Protein 6XMB (pdb70)

Secondary structure (DSSP, 8-state):
-PPPHHHHHHHHHHHHHHHHHHHHHHHHHHHHHHHIIIIIHHHHHHHHSS-SS--B-HHHHHHHHHHHHHHHHHHHHHHTTT-TTS-TT-HHHHHHHHHHHHHHHHHHHHHHHHHSB-/--HHHHHHHHHHHHHHHHHHHHHHHHHHHHHHHHIIIIIHHHHHHHHTS-TTPPB-HHHHHHHHHHHHHHHHHHHHHHTTTT-SS-TT-HHHHHHHHHHHHHHHHHHHHHHHHHHB--/--THHHHHHHHHHHHHHHHHHHHHHHHHHHHIIIIIIHHHHHHHHTS------HHHHHHHHHHHHHHHHHHHHHHTTT--SSPTT-HHHHHHHHHHHHHHHHHHHHHHHTT--

Solvent-accessible surface area: 20938 Å² total; per-residue (Å²): 158,88,90,38,157,3,20,106,69,0,82,126,7,8,150,53,4,67,115,22,9,74,38,5,49,76,3,19,83,90,0,44,100,5,4,27,85,56,0,62,59,39,0,47,132,62,0,132,84,23,80,87,108,19,65,23,19,102,103,4,4,60,119,0,58,89,28,6,47,98,46,6,58,87,3,37,20,18,0,13,158,100,27,111,89,105,70,58,20,21,92,73,1,13,73,75,14,24,77,95,5,44,94,17,0,130,65,14,8,60,50,2,47,157,45,0,58,163,145,21,144,124,5,17,101,48,0,68,142,22,11,137,55,10,55,119,37,8,65,50,8,36,95,2,18,96,95,0,54,62,3,5,30,62,50,0,61,69,47,0,50,131,27,0,97,97,37,96,165,101,18,149,16,17,99,101,6,1,65,80,0,42,92,66,3,30,88,32,2,63,88,3,35,10,14,3,4,121,92,14,155,124,83,120,82,15,29,105,70,0,8,124,69,20,20,69,92,4,52,87,9,0,91,150,6,5,46,67,2,78,152,52,4,52,103,140,117,80,134,93,122,127,116,107,138,90,123,129,53,77,91,106,48,128,75,52,61,43,84,2,108,92,97,6,89,81,4,42,32,87,62,5,63,57,48,36,135,130,32,48,170,87,75,94,135,71,81,108,19,109,104,8,75,71,58,34,100,93,29,31,94,99,41,54,68,85,3,76,15,16,2,2,138,101,17,101,131,79,116,86,49,19,110,75,0,8,127,68,11,22,71,90,6,52,102,16,0,48,67,22,10,60,77,12,88,95,56,48,149

Sequence (349 aa):
EATRKHVQQLMKVFRAIDFDFTKKAFYLHRAKYGVQNQLRNPLYLKAMSLPRSAKLSQPCLNKMIDEVNDLESTFYAGFSFNCHDHDQYSMDCLEAAEPTYLDGLKKLAASTEQCLVQATRKHVQQLMKVFRAIDFDFTKKAFYLHRAKYGVQNQLRNPLYLKAMSLPRSAKLSQPCLNKMIDEVNDLESTFYAGFSFNCHDHDQYSMDCLEAAEPTYLDGLKKLAASTEQCLVQKRKHVQQLMKVFRAIDFDFTKKAFYLHRAKYGVQNQLRNPLYLKAMSLPRAKLSQPCLNKMIDEVNDLESTFYAGFSFNCHDHDQYSMDCLEAAEPTYLDGLKKLAASTEQCLV

Foldseek 3Di:
DDDDPVVVVVVVVVVVVVVVVVLVVVLVVLLVVLCVPQAVVVVVVLVVPDDPPWDFDVVLVVVLVVLSVVLSVQLVCQQAVVVPDDDGRDVVSNVVRVVVSSVSNNVSNVVSSVRTTD/DCPPVVVVVVVVVVVVVVVVVLVVVLVVLLVVLCCPQAVVLVVVLVVPDPPPFDWDVVLVVVLVVQSVVLSVQLQCLQAVVVVVDHGHDVVSNVVRSVVSSVSSNVSNVVSSVRTTDD/DVCVVVVVVVVVVVVVLVVLVVVLVVLLVVLCVPLAVPVVVVLVVPDPVAAWDPVLVVVLVVLSVVLSVVQVCLQAVVVPPDHHSDPVSNVVRVVVSSVSSNVSRVVSSVPTD

InterPro domains:
  IPR056799 Aegyptin/gSG7 salivary protein-like, four-helix bundle [PF25001] (24-139)

Structure (mmCIF, N/CA/C/O backbone):
data_6XMB
#
_entry.id   6XMB
#
_cell.length_a   67.280
_cell.length_b   82.360
_cell.length_c   71.730
_cell.angle_alpha   90.000
_cell.angle_beta   90.000
_cell.angle_gamma   90.000
#
_symmetry.space_group_name_H-M   'P 21 21 2'
#
loop_
_atom_site.group_PDB
_atom_site.id
_atom_site.type_symbol
_atom_site.label_atom_id
_atom_site.label_alt_id
_atom_site.label_comp_id
_atom_site.label_asym_id
_atom_site.label_entity_id
_atom_site.label_seq_id
_atom_site.pdbx_PDB_ins_code
_atom_site.Cartn_x
_atom_site.Cartn_y
_atom_site.Cartn_z
_atom_site.occupancy
_atom_site.B_iso_or_equiv
_atom_site.auth_seq_id
_atom_site.auth_comp_id
_atom_site.auth_asym_id
_atom_site.auth_atom_id
_atom_site.pdbx_PDB_model_num
ATOM 1 N N . GLU A 1 2 ? -25.231 -21.666 -33.628 1.00 89.85 2 GLU A N 1
ATOM 2 C CA . GLU A 1 2 ? -25.418 -20.952 -34.889 1.00 83.52 2 GLU A CA 1
ATOM 3 C C . GLU A 1 2 ? -24.119 -20.357 -35.365 1.00 79.58 2 GLU A C 1
ATOM 4 O O . GLU A 1 2 ? -23.395 -19.751 -34.585 1.00 77.54 2 GLU A O 1
ATOM 10 N N . ALA A 1 3 ? -23.842 -20.507 -36.656 1.00 76.29 3 ALA A N 1
ATOM 11 C CA . ALA A 1 3 ? -22.624 -19.953 -37.225 1.00 72.88 3 ALA A CA 1
ATOM 12 C C . ALA A 1 3 ? -22.583 -18.433 -37.078 1.00 65.08 3 ALA A C 1
ATOM 13 O O . ALA A 1 3 ? -23.608 -17.745 -37.185 1.00 61.17 3 ALA A O 1
ATOM 15 N N . THR A 1 4 ? -21.385 -17.923 -36.811 1.00 71.32 4 THR A N 1
ATOM 16 C CA . THR A 1 4 ? -21.162 -16.489 -36.684 1.00 64.49 4 THR A CA 1
ATOM 17 C C . THR A 1 4 ? -21.633 -15.779 -37.942 1.00 59.53 4 THR A C 1
ATOM 18 O O . THR A 1 4 ? -21.233 -16.139 -39.055 1.00 60.59 4 THR A O 1
ATOM 22 N N . ARG A 1 5 ? -22.505 -14.795 -37.772 1.00 61.47 5 ARG A N 1
ATOM 23 C CA . ARG A 1 5 ? -23.026 -14.115 -38.936 1.00 57.33 5 ARG A CA 1
ATOM 24 C C . ARG A 1 5 ? -21.908 -13.327 -39.600 1.00 54.01 5 ARG A C 1
ATOM 25 O O . ARG A 1 5 ? -21.054 -12.742 -38.928 1.00 52.07 5 ARG A O 1
ATOM 33 N N . LYS A 1 6 ? -21.899 -13.354 -40.931 1.00 58.41 6 LYS A N 1
ATOM 34 C CA . LYS A 1 6 ? -20.922 -12.588 -41.685 1.00 56.58 6 LYS A CA 1
ATOM 35 C C . LYS A 1 6 ? -20.968 -11.113 -41.306 1.00 54.96 6 LYS A C 1
ATOM 36 O O . LYS A 1 6 ? -19.925 -10.470 -41.150 1.00 52.26 6 LYS A O 1
ATOM 42 N N . HIS A 1 7 ? -22.162 -10.558 -41.128 1.00 56.80 7 HIS A N 1
ATOM 43 C CA . HIS A 1 7 ? -22.226 -9.137 -40.858 1.00 52.73 7 HIS A CA 1
ATOM 44 C C . HIS A 1 7 ? -21.755 -8.775 -39.457 1.00 52.50 7 HIS A C 1
ATOM 45 O O . HIS A 1 7 ? -21.321 -7.638 -39.240 1.00 48.43 7 HIS A O 1
ATOM 52 N N . VAL A 1 8 ? -21.800 -9.706 -38.511 1.00 50.09 8 VAL A N 1
ATOM 53 C CA . VAL A 1 8 ? -21.158 -9.445 -37.233 1.00 50.20 8 VAL A CA 1
ATOM 54 C C . VAL A 1 8 ? -19.648 -9.301 -37.419 1.00 51.07 8 VAL A C 1
ATOM 55 O O . VAL A 1 8 ? -19.015 -8.424 -36.822 1.00 46.98 8 VAL A O 1
ATOM 59 N N . GLN A 1 9 ? -19.050 -10.135 -38.264 1.00 52.03 9 GLN A N 1
ATOM 60 C CA . GLN A 1 9 ? -17.614 -10.011 -38.491 1.00 52.15 9 GLN A CA 1
ATOM 61 C C . GLN A 1 9 ? -17.251 -8.713 -39.200 1.00 47.10 9 GLN A C 1
ATOM 62 O O . GLN A 1 9 ? -16.199 -8.141 -38.912 1.00 45.91 9 GLN A O 1
ATOM 68 N N . GLN A 1 10 ? -18.098 -8.233 -40.118 1.00 52.79 10 GLN A N 1
ATOM 69 C CA . GLN A 1 10 ? -17.828 -6.965 -40.789 1.00 51.09 10 GLN A CA 1
ATOM 70 C C . GLN A 1 10 ? -17.979 -5.791 -39.840 1.00 48.96 10 GLN A C 1
ATOM 71 O O . GLN A 1 10 ? -17.234 -4.808 -39.944 1.00 47.02 10 GLN A O 1
ATOM 77 N N . LEU A 1 11 ? -18.947 -5.859 -38.931 1.00 47.09 11 LEU A N 1
ATOM 78 C CA . LEU A 1 11 ? -19.077 -4.820 -37.921 1.00 44.79 11 LEU A CA 1
ATOM 79 C C . LEU A 1 11 ? -17.858 -4.789 -37.013 1.00 47.99 11 LEU A C 1
ATOM 80 O O . LEU A 1 11 ? -17.331 -3.710 -36.710 1.00 43.20 11 LEU A O 1
ATOM 85 N N . MET A 1 12 ? -17.391 -5.968 -36.581 1.00 44.96 12 MET A N 1
ATOM 86 C CA . MET A 1 12 ? -16.278 -6.032 -35.647 1.00 45.05 12 MET A CA 1
ATOM 87 C C . MET A 1 12 ? -14.970 -5.658 -36.320 1.00 41.62 12 MET A C 1
ATOM 88 O O . MET A 1 12 ? -14.021 -5.264 -35.644 1.00 40.61 12 MET A O 1
ATOM 93 N N . LYS A 1 13 ? -14.897 -5.848 -37.633 1.00 47.98 13 LYS A N 1
ATOM 94 C CA . LYS A 1 13 ? -13.746 -5.428 -38.405 1.00 43.80 13 LYS A CA 1
ATOM 95 C C . LYS A 1 13 ? -13.579 -3.918 -38.344 1.00 43.20 13 LYS A C 1
ATOM 96 O O . LYS A 1 13 ? -12.465 -3.416 -38.126 1.00 39.92 13 LYS A O 1
ATOM 102 N N . VAL A 1 14 ? -14.682 -3.174 -38.487 1.00 44.06 14 VAL A N 1
ATOM 103 C CA . VAL A 1 14 ? -14.607 -1.719 -38.368 1.00 39.06 14 VAL A CA 1
ATOM 104 C C . VAL A 1 14 ? -14.206 -1.320 -36.956 1.00 39.44 14 VAL A C 1
ATOM 105 O O . VAL A 1 14 ? -13.446 -0.366 -36.754 1.00 36.99 14 VAL A O 1
ATOM 109 N N . PHE A 1 15 ? -14.693 -2.038 -35.949 1.00 38.81 15 PHE A N 1
ATOM 110 C CA . PHE A 1 15 ? -14.307 -1.641 -34.601 1.00 41.11 15 PHE A CA 1
ATOM 111 C C . PHE A 1 15 ? -12.885 -2.056 -34.258 1.00 41.12 15 PHE A C 1
ATOM 112 O O . PHE A 1 15 ? -12.243 -1.382 -33.451 1.00 40.98 15 PHE A O 1
ATOM 120 N N . ARG A 1 16 ? -12.368 -3.125 -34.866 1.00 39.56 16 ARG A N 1
ATOM 121 C CA . ARG A 1 16 ? -10.952 -3.462 -34.689 1.00 40.52 16 ARG A CA 1
ATOM 122 C C . ARG A 1 16 ? -10.063 -2.295 -35.138 1.00 35.16 16 ARG A C 1
ATOM 123 O O . ARG A 1 16 ? -9.160 -1.867 -34.410 1.00 35.84 16 ARG A O 1
ATOM 131 N N . ALA A 1 17 ? -10.346 -1.740 -36.316 1.00 41.59 17 ALA A N 1
ATOM 132 C CA . ALA A 1 17 ? -9.538 -0.657 -36.861 1.00 37.74 17 ALA A CA 1
ATOM 133 C C . ALA A 1 17 ? -9.624 0.604 -36.010 1.00 37.11 17 ALA A C 1
ATOM 134 O O . ALA A 1 17 ? -8.693 1.418 -36.001 1.00 39.34 17 ALA A O 1
ATOM 136 N N . ILE A 1 18 ? -10.718 0.782 -35.284 1.00 37.47 18 ILE A N 1
ATOM 137 C CA . ILE A 1 18 ? -10.867 1.954 -34.432 1.00 37.13 18 ILE A CA 1
ATOM 138 C C . ILE A 1 18 ? -10.070 1.776 -33.155 1.00 39.83 18 ILE A C 1
ATOM 139 O O . ILE A 1 18 ? -9.374 2.696 -32.701 1.00 38.25 18 ILE A O 1
ATOM 144 N N . ASP A 1 19 ? -10.191 0.593 -32.554 1.00 33.27 19 ASP A N 1
ATOM 145 C CA . ASP A 1 19 ? -9.311 0.174 -31.466 1.00 37.33 19 ASP A CA 1
ATOM 146 C C . ASP A 1 19 ? -7.836 0.337 -31.847 1.00 35.92 19 ASP A C 1
ATOM 147 O O . ASP A 1 19 ? -7.032 0.821 -31.045 1.00 32.93 19 ASP A O 1
ATOM 152 N N . PHE A 1 20 ? -7.457 -0.081 -33.061 1.00 40.17 20 PHE A N 1
ATOM 153 C CA . PHE A 1 20 ? -6.077 0.104 -33.495 1.00 39.35 20 PHE A CA 1
ATOM 154 C C . PHE A 1 20 ? -5.751 1.584 -33.664 1.00 36.36 20 PHE A C 1
ATOM 155 O O . PHE A 1 20 ? -4.622 2.000 -33.370 1.00 34.97 20 PHE A O 1
ATOM 163 N N . ASP A 1 21 ? -6.711 2.389 -34.149 1.00 40.17 21 ASP A N 1
ATOM 164 C CA . ASP A 1 21 ? -6.517 3.849 -34.187 1.00 40.06 21 ASP A CA 1
ATOM 165 C C . ASP A 1 21 ? -6.143 4.388 -32.820 1.00 38.15 21 ASP A C 1
ATOM 166 O O . ASP A 1 21 ? -5.194 5.158 -32.688 1.00 37.88 21 ASP A O 1
ATOM 171 N N . PHE A 1 22 ? -6.875 3.984 -31.782 1.00 32.37 22 PHE A N 1
ATOM 172 C CA . PHE A 1 22 ? -6.504 4.386 -30.430 1.00 35.80 22 PHE A CA 1
ATOM 173 C C . PHE A 1 22 ? -5.116 3.882 -30.058 1.00 36.19 22 PHE A C 1
ATOM 174 O O . PHE A 1 22 ? -4.363 4.585 -29.375 1.00 38.45 22 PHE A O 1
ATOM 182 N N . THR A 1 23 ? -4.750 2.679 -30.506 1.00 32.03 23 THR A N 1
ATOM 183 C CA . THR A 1 23 ? -3.412 2.168 -30.218 1.00 32.83 23 THR A CA 1
ATOM 184 C C . THR A 1 23 ? -2.350 3.065 -30.837 1.00 30.29 23 THR A C 1
ATOM 185 O O . THR A 1 23 ? -1.384 3.437 -30.180 1.00 34.73 23 THR A O 1
ATOM 189 N N . LYS A 1 24 ? -2.519 3.413 -32.113 1.00 39.29 24 LYS A N 1
ATOM 190 C CA . LYS A 1 24 ? -1.581 4.301 -32.782 1.00 38.27 24 LYS A CA 1
ATOM 191 C C . LYS A 1 24 ? -1.451 5.642 -32.051 1.00 39.48 24 LYS A C 1
ATOM 192 O O . LYS A 1 24 ? -0.349 6.200 -31.940 1.00 37.68 24 LYS A O 1
ATOM 198 N N . LYS A 1 25 ? -2.555 6.161 -31.526 1.00 38.64 25 LYS A N 1
ATOM 199 C CA . LYS A 1 25 ? -2.476 7.410 -30.775 1.00 38.96 25 LYS A CA 1
ATOM 200 C C . LYS A 1 25 ? -1.680 7.217 -29.488 1.00 41.58 25 LYS A C 1
ATOM 201 O O . LYS A 1 25 ? -0.919 8.104 -29.092 1.00 41.74 25 LYS A O 1
ATOM 207 N N . ALA A 1 26 ? -1.810 6.047 -28.842 1.00 33.65 26 ALA A N 1
ATOM 208 C CA . ALA A 1 26 ? -1.041 5.784 -27.629 1.00 34.01 26 ALA A CA 1
ATOM 209 C C . ALA A 1 26 ? 0.440 5.611 -27.944 1.00 36.88 26 ALA A C 1
ATOM 210 O O . ALA A 1 26 ? 1.296 5.939 -27.107 1.00 35.21 26 ALA A O 1
ATOM 212 N N . PHE A 1 27 ? 0.749 5.095 -29.138 1.00 38.11 27 PHE A N 1
ATOM 213 C CA . PHE A 1 27 ? 2.131 5.035 -29.599 1.00 37.23 27 PHE A CA 1
ATOM 214 C C . PHE A 1 27 ? 2.704 6.439 -29.795 1.00 35.83 27 PHE A C 1
ATOM 215 O O . PHE A 1 27 ? 3.857 6.692 -29.430 1.00 34.30 27 PHE A O 1
ATOM 223 N N . TYR A 1 28 ? 1.910 7.353 -30.379 1.00 41.64 28 TYR A N 1
ATOM 224 C CA . TYR A 1 28 ? 2.315 8.752 -30.499 1.00 39.57 28 TYR A CA 1
ATOM 225 C C . TYR A 1 28 ? 2.724 9.308 -29.139 1.00 39.26 28 TYR A C 1
ATOM 226 O O . TYR A 1 28 ? 3.773 9.931 -28.998 1.00 39.53 28 TYR A O 1
ATOM 235 N N . LEU A 1 29 ? 1.881 9.110 -28.123 1.00 36.29 29 LEU A N 1
ATOM 236 C CA . LEU A 1 29 ? 2.166 9.672 -26.806 1.00 37.33 29 LEU A CA 1
ATOM 237 C C . LEU A 1 29 ? 3.458 9.128 -26.253 1.00 38.45 29 LEU A C 1
ATOM 238 O O . LEU A 1 29 ? 4.23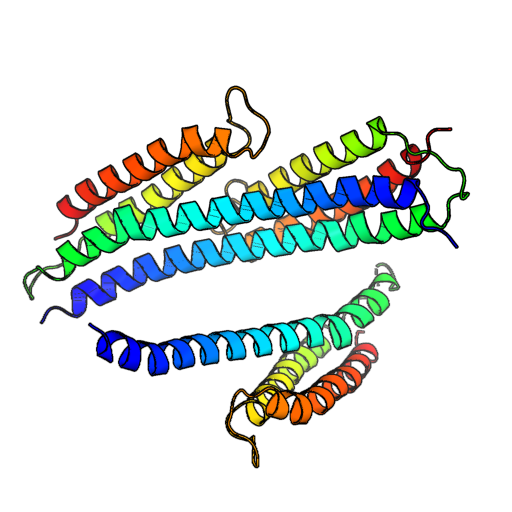3 9.858 -25.625 1.00 37.24 29 LEU A O 1
ATOM 243 N N . HIS A 1 30 ? 3.664 7.819 -26.426 1.00 38.21 30 HIS A N 1
ATOM 244 C CA . HIS A 1 30 ? 4.859 7.162 -25.937 1.00 39.15 30 HIS A CA 1
ATOM 245 C C . HIS A 1 30 ? 6.102 7.752 -26.593 1.00 37.87 30 HIS A C 1
ATOM 246 O O . HIS A 1 30 ? 7.068 8.087 -25.911 1.00 40.13 30 HIS A O 1
ATOM 253 N N . ARG A 1 31 ? 6.089 7.899 -27.919 1.00 37.65 31 ARG A N 1
ATOM 254 C CA . ARG A 1 31 ? 7.223 8.525 -28.604 1.00 37.43 31 ARG A CA 1
ATOM 255 C C . ARG A 1 31 ? 7.464 9.942 -28.110 1.00 36.22 31 ARG A C 1
ATOM 256 O O . ARG A 1 31 ? 8.614 10.364 -27.961 1.00 36.08 31 ARG A O 1
ATOM 264 N N . ALA A 1 32 ? 6.388 10.706 -27.879 1.00 35.36 32 ALA A N 1
ATOM 265 C CA . ALA A 1 32 ? 6.556 12.091 -27.441 1.00 33.99 32 ALA A CA 1
ATOM 266 C C . ALA A 1 32 ? 7.157 12.147 -26.049 1.00 36.48 32 ALA A C 1
ATOM 267 O O . ALA A 1 32 ? 8.041 12.967 -25.786 1.00 34.73 32 ALA A O 1
ATOM 269 N N . LYS A 1 33 ? 6.721 11.254 -25.154 1.00 33.70 33 LYS A N 1
ATOM 270 C CA . LYS A 1 33 ? 7.264 11.238 -23.798 1.00 38.57 33 LYS A CA 1
ATOM 271 C C . LYS A 1 33 ? 8.736 10.861 -23.798 1.00 39.96 33 LYS A C 1
ATOM 272 O O . LYS A 1 33 ? 9.547 11.484 -23.105 1.00 41.26 33 LYS A O 1
ATOM 278 N N . TYR A 1 34 ? 9.108 9.835 -24.558 1.00 41.53 34 TYR A N 1
ATOM 279 C CA . TYR A 1 34 ? 10.504 9.427 -24.536 1.00 40.79 34 TYR A CA 1
ATOM 280 C C . TYR A 1 34 ? 11.367 10.373 -25.356 1.00 37.99 34 TYR A C 1
ATOM 281 O O . TYR A 1 34 ? 12.556 10.507 -25.086 1.00 39.87 34 TYR A O 1
ATOM 290 N N . GLY A 1 35 ? 10.796 11.074 -26.324 1.00 39.11 35 GLY A N 1
ATOM 291 C CA . GLY A 1 35 ? 11.509 12.211 -26.888 1.00 38.92 35 GLY A CA 1
ATOM 292 C C . GLY A 1 35 ? 11.953 13.205 -25.821 1.00 38.46 35 GLY A C 1
ATOM 293 O O . GLY A 1 35 ? 13.110 13.605 -25.766 1.00 40.83 35 GLY A O 1
ATOM 294 N N . VAL A 1 36 ? 11.027 13.588 -24.947 1.00 35.48 36 VAL A N 1
ATOM 295 C CA . VAL A 1 36 ? 11.377 14.545 -23.896 1.00 38.46 36 VAL A CA 1
ATOM 296 C C . VAL A 1 36 ? 12.471 13.977 -23.007 1.00 40.88 36 VAL A C 1
ATOM 297 O O . VAL A 1 36 ? 13.470 14.646 -22.725 1.00 39.19 36 VAL A O 1
ATOM 301 N N . GLN A 1 37 ? 12.351 12.707 -22.607 1.00 41.54 37 GLN A N 1
ATOM 302 C CA . GLN A 1 37 ? 13.368 12.104 -21.742 1.00 42.25 37 GLN A CA 1
ATOM 303 C C . GLN A 1 37 ? 14.750 12.092 -22.394 1.00 43.02 37 GLN A C 1
ATOM 304 O O . GLN A 1 37 ? 15.763 12.392 -21.743 1.00 44.24 37 GLN A O 1
ATOM 310 N N . ASN A 1 38 ? 14.816 11.738 -23.678 1.00 40.96 38 ASN A N 1
ATOM 311 C CA . ASN A 1 38 ? 16.106 11.475 -24.301 1.00 41.01 38 ASN A CA 1
ATOM 312 C C . ASN A 1 38 ? 16.799 12.749 -24.763 1.00 40.69 38 ASN A C 1
ATOM 313 O O . ASN A 1 38 ? 18.000 12.914 -24.532 1.00 44.26 38 ASN A O 1
ATOM 318 N N . GLN A 1 39 ? 16.078 13.641 -25.450 1.00 44.97 39 GLN A N 1
ATOM 319 C CA . GLN A 1 39 ? 16.680 14.851 -26.008 1.00 44.14 39 GLN A CA 1
ATOM 320 C C . GLN A 1 39 ? 16.731 16.010 -25.030 1.00 44.81 39 GLN A C 1
ATOM 321 O O . GLN A 1 39 ? 17.439 16.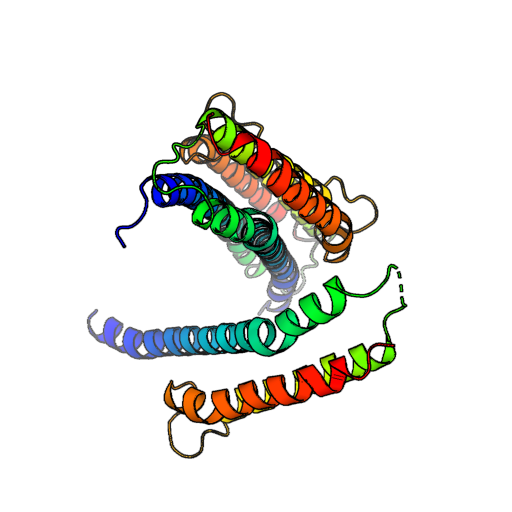986 -25.289 1.00 46.39 39 GLN A O 1
ATOM 327 N N . LEU A 1 40 ? 15.999 15.951 -23.925 1.00 40.35 40 LEU A N 1
ATOM 328 C CA . LEU A 1 40 ? 15.856 17.151 -23.120 1.00 42.19 40 LEU A CA 1
ATOM 329 C C . LEU A 1 40 ? 16.175 16.884 -21.661 1.00 44.55 40 LEU A C 1
ATOM 330 O O . LEU A 1 40 ? 17.080 17.506 -21.102 1.00 47.25 40 LEU A O 1
ATOM 335 N N . ARG A 1 41 ? 15.435 15.973 -21.031 1.00 40.58 41 ARG A N 1
ATOM 336 C CA . ARG A 1 41 ? 15.641 15.720 -19.610 1.00 43.96 41 ARG A CA 1
ATOM 337 C C . ARG A 1 41 ? 17.059 15.239 -19.346 1.00 46.35 41 ARG A C 1
ATOM 338 O O . ARG A 1 41 ? 17.778 15.807 -18.516 1.00 49.89 41 ARG A O 1
ATOM 346 N N . ASN A 1 42 ? 17.497 14.213 -20.067 1.00 44.80 42 ASN A N 1
ATOM 347 C CA . ASN A 1 42 ? 18.781 13.599 -19.736 1.00 47.64 42 ASN A CA 1
ATOM 348 C C . ASN A 1 42 ? 19.95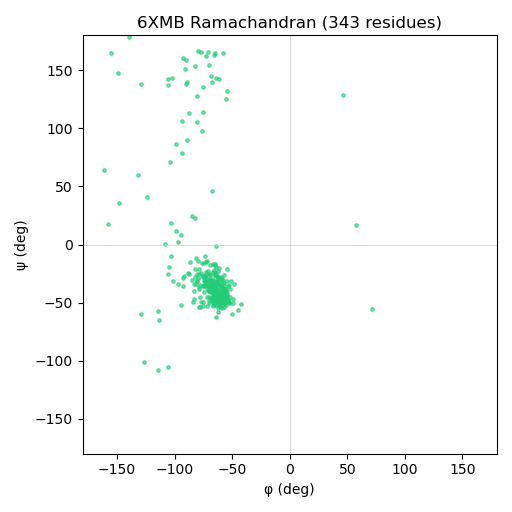1 14.543 -19.929 1.00 48.01 42 ASN A C 1
ATOM 349 O O . ASN A 1 42 ? 20.734 14.714 -18.974 1.00 49.68 42 ASN A O 1
ATOM 354 N N . PRO A 1 43 ? 20.139 15.203 -21.075 1.00 47.98 43 PRO A N 1
ATOM 355 C CA . PRO A 1 43 ? 21.258 16.151 -21.170 1.00 47.71 43 PRO A CA 1
ATOM 356 C C . PRO A 1 43 ? 21.177 17.287 -20.161 1.00 50.78 43 PRO A C 1
ATOM 357 O O . PRO A 1 43 ? 22.219 17.753 -19.693 1.00 51.72 43 PRO A O 1
ATOM 361 N N . LEU A 1 44 ? 19.977 17.732 -19.774 1.00 50.96 44 LEU A N 1
ATOM 362 C CA . LEU A 1 44 ? 19.897 18.779 -18.756 1.00 51.10 44 LEU A CA 1
ATOM 363 C C . LEU A 1 44 ? 20.192 18.234 -17.369 1.00 54.16 44 LEU A C 1
ATOM 364 O O . LEU A 1 44 ? 20.639 18.979 -16.495 1.00 54.71 44 LEU A O 1
ATOM 369 N N . TYR A 1 45 ? 19.934 16.947 -17.137 1.00 49.58 45 TYR A N 1
ATOM 370 C CA . TYR A 1 45 ? 20.382 16.354 -15.884 1.00 52.86 45 TYR A CA 1
ATOM 371 C C . TYR A 1 45 ? 21.897 16.358 -15.790 1.00 55.78 45 TYR A C 1
ATOM 372 O O . TYR A 1 45 ? 22.444 16.464 -14.688 1.00 60.05 45 TYR A O 1
ATOM 381 N N . LEU A 1 46 ? 22.588 16.233 -16.930 1.00 57.60 46 LEU A N 1
ATOM 382 C CA . LEU A 1 46 ? 24.046 16.294 -16.935 1.00 59.11 46 LEU A CA 1
ATOM 383 C C . LEU A 1 46 ? 24.526 17.662 -16.489 1.00 61.50 46 LEU A C 1
ATOM 384 O O . LEU A 1 46 ? 25.387 17.776 -15.608 1.00 65.45 46 LEU A O 1
ATOM 389 N N . LYS A 1 47 ? 23.971 18.713 -17.090 1.00 60.26 47 LYS A N 1
ATOM 390 C CA . LYS A 1 47 ? 24.351 20.071 -16.741 1.00 59.68 47 LYS A CA 1
ATOM 391 C C . LYS A 1 47 ? 24.130 20.345 -15.263 1.00 63.18 47 LYS A C 1
ATOM 392 O O . LYS A 1 47 ? 24.941 21.019 -14.622 1.00 66.76 47 LYS A O 1
ATOM 398 N N . ALA A 1 48 ? 23.039 19.830 -14.700 1.00 60.22 48 ALA A N 1
ATOM 399 C CA . ALA A 1 48 ? 22.695 20.161 -13.324 1.00 63.16 48 ALA A CA 1
ATOM 400 C C . ALA A 1 48 ? 23.710 19.591 -12.347 1.00 68.62 48 ALA A C 1
ATOM 401 O O . ALA A 1 48 ? 24.073 20.245 -11.364 1.00 71.74 48 ALA A O 1
ATOM 403 N N . MET A 1 49 ? 24.171 18.366 -12.597 1.00 66.94 49 MET A N 1
ATOM 404 C CA . MET A 1 49 ? 25.050 17.699 -11.645 1.00 71.27 49 MET A CA 1
ATOM 405 C C . MET A 1 49 ? 26.453 18.273 -11.676 1.00 72.19 49 MET A C 1
ATOM 406 O O . MET A 1 49 ? 27.136 18.281 -10.648 1.00 75.77 49 MET A O 1
ATOM 411 N N . SER A 1 50 ? 26.896 18.749 -12.837 1.00 72.25 50 SER A N 1
ATOM 412 C CA . SER A 1 50 ? 28.142 19.496 -12.945 1.00 73.70 50 SER A CA 1
ATOM 413 C C . SER A 1 50 ? 27.812 20.983 -12.831 1.00 73.39 50 SER A C 1
ATOM 414 O O . SER A 1 50 ? 27.726 21.709 -13.818 1.00 72.34 50 SER A O 1
ATOM 417 N N . LEU A 1 51 ? 27.591 21.424 -11.598 1.00 75.01 51 LEU A N 1
ATOM 418 C CA . LEU A 1 51 ? 27.330 22.823 -11.294 1.00 75.23 51 LEU A CA 1
ATOM 419 C C . LEU A 1 51 ? 27.865 23.125 -9.904 1.00 78.90 51 LEU A C 1
ATOM 420 O O . LEU A 1 51 ? 27.834 22.254 -9.028 1.00 82.06 51 LEU A O 1
ATOM 425 N N . PRO A 1 52 ? 28.336 24.347 -9.667 1.00 76.97 52 PRO A N 1
ATOM 426 C CA . PRO A 1 52 ? 28.820 24.701 -8.328 1.00 81.36 52 PRO A CA 1
ATOM 427 C C . PRO A 1 52 ? 27.707 24.658 -7.292 1.00 83.16 52 PRO A C 1
ATOM 428 O O . PRO A 1 52 ? 26.554 24.996 -7.570 1.00 82.02 52 PRO A O 1
ATOM 432 N N . ARG A 1 53 ? 28.072 24.217 -6.082 1.00 82.61 53 ARG A N 1
ATOM 433 C CA . ARG A 1 53 ? 27.126 24.218 -4.971 1.00 84.59 53 ARG A CA 1
ATOM 434 C C . ARG A 1 53 ? 26.426 25.564 -4.849 1.00 84.35 53 ARG A C 1
ATOM 435 O O . ARG A 1 53 ? 25.245 25.624 -4.489 1.00 84.32 53 ARG A O 1
ATOM 437 N N . SER A 1 54 ? 27.128 26.649 -5.158 1.00 86.38 54 SER A N 1
ATOM 438 C CA . SER A 1 54 ? 26.552 27.986 -5.063 1.00 87.55 54 SER A CA 1
ATOM 439 C C . SER A 1 54 ? 26.211 28.501 -6.462 1.00 84.46 54 SER A C 1
ATOM 440 O O . SER A 1 54 ? 26.840 29.402 -7.017 1.00 84.70 54 SER A O 1
ATOM 443 N N . ALA A 1 55 ? 25.180 27.892 -7.032 1.00 84.23 55 ALA A N 1
ATOM 444 C CA . ALA A 1 55 ? 24.581 28.349 -8.277 1.00 79.38 55 ALA A CA 1
ATOM 445 C C . ALA A 1 55 ? 23.077 28.458 -8.081 1.00 76.31 55 ALA A C 1
ATOM 446 O O . ALA A 1 55 ? 22.467 27.605 -7.432 1.00 77.07 55 ALA A O 1
ATOM 448 N N . LYS A 1 56 ? 22.491 29.530 -8.604 1.00 77.31 56 LYS A N 1
ATOM 449 C CA . LYS A 1 56 ? 21.053 29.745 -8.547 1.00 77.29 56 LYS A CA 1
ATOM 450 C C . LYS A 1 56 ? 20.461 29.496 -9.927 1.00 74.25 56 LYS A C 1
ATOM 451 O O . LYS A 1 56 ? 21.032 29.907 -10.941 1.00 73.78 56 LYS A O 1
ATOM 453 N N . LEU A 1 57 ? 19.327 28.807 -9.962 1.00 75.25 57 LEU A N 1
ATOM 454 C CA . LEU A 1 57 ? 18.697 28.427 -11.217 1.00 72.57 57 LEU A CA 1
ATOM 455 C C . LEU A 1 57 ? 17.718 29.495 -11.672 1.00 70.12 57 LEU A C 1
ATOM 456 O O . LEU A 1 57 ? 16.956 30.041 -10.870 1.00 71.96 57 LEU A O 1
ATOM 461 N N . SER A 1 58 ? 17.735 29.780 -12.970 1.00 74.31 58 SER A N 1
ATOM 462 C CA . SER A 1 58 ? 16.845 30.777 -13.554 1.00 75.02 58 SER A CA 1
ATOM 463 C C . SER A 1 58 ? 15.473 30.152 -13.778 1.00 74.56 58 SER A C 1
ATOM 464 O O . SER A 1 58 ? 15.293 29.351 -14.702 1.00 72.84 58 SER A O 1
ATOM 467 N N . GLN A 1 59 ? 14.501 30.506 -12.948 1.00 81.58 59 GLN A N 1
ATOM 468 C CA . GLN A 1 59 ? 13.194 29.900 -13.178 1.00 78.33 59 GLN A CA 1
ATOM 469 C C . GLN A 1 59 ? 12.467 30.485 -14.391 1.00 77.39 59 GLN A C 1
ATOM 470 O O . GLN A 1 59 ? 11.657 29.774 -14.998 1.00 73.16 59 GLN A O 1
ATOM 476 N N . PRO A 1 60 ? 12.688 31.748 -14.782 1.00 77.54 60 PRO A N 1
ATOM 477 C CA . PRO A 1 60 ? 12.230 32.162 -16.122 1.00 76.79 60 PRO A CA 1
ATOM 478 C C . PRO A 1 60 ? 12.697 31.225 -17.222 1.00 68.48 60 PRO A C 1
ATOM 479 O O . PRO A 1 60 ? 12.002 31.056 -18.229 1.00 65.87 60 PRO A O 1
ATOM 483 N N . CYS A 1 61 ? 13.870 30.611 -17.053 1.00 76.21 61 CYS A N 1
ATOM 484 C CA . CYS A 1 61 ? 14.407 29.700 -18.056 1.00 70.92 61 CYS A C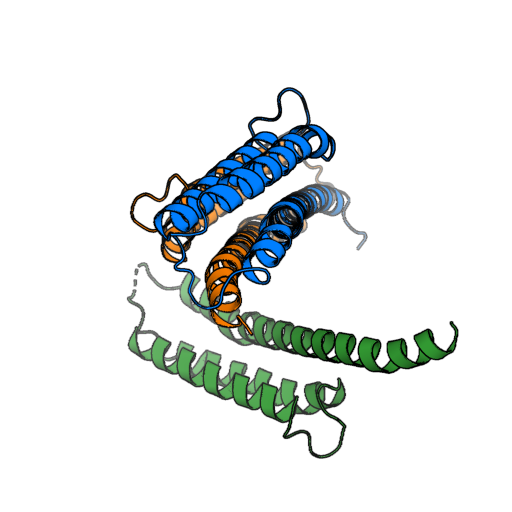A 1
ATOM 485 C C . CYS A 1 61 ? 13.670 28.367 -18.031 1.00 63.90 61 CYS A C 1
ATOM 486 O O . CYS A 1 61 ? 13.371 27.798 -19.087 1.00 58.65 61 CYS A O 1
ATOM 489 N N . LEU A 1 62 ? 13.368 27.854 -16.836 1.00 69.24 62 LEU A N 1
ATOM 490 C CA . LEU A 1 62 ? 12.551 26.649 -16.739 1.00 65.49 62 LEU A CA 1
ATOM 491 C C . LEU A 1 62 ? 11.152 26.903 -17.273 1.00 65.34 62 LEU A C 1
ATOM 492 O O . LEU A 1 62 ? 10.549 26.026 -17.906 1.00 60.85 62 LEU A O 1
ATOM 497 N N . ASN A 1 63 ? 10.625 28.106 -17.038 1.00 65.70 63 ASN A N 1
ATOM 498 C CA . ASN A 1 63 ? 9.301 28.455 -17.541 1.00 65.81 63 ASN A CA 1
ATOM 499 C C . ASN A 1 63 ? 9.278 28.487 -19.065 1.00 61.70 63 ASN A C 1
ATOM 500 O O . ASN A 1 63 ? 8.375 27.918 -19.687 1.00 60.69 63 ASN A O 1
ATOM 505 N N . LYS A 1 64 ? 10.267 29.138 -19.688 1.00 65.72 64 LYS A N 1
ATOM 506 C CA . LYS A 1 64 ? 10.362 29.109 -21.145 1.00 63.77 64 LYS A CA 1
ATOM 507 C C . LYS A 1 64 ? 10.435 27.676 -21.669 1.00 59.39 64 LYS A C 1
ATOM 508 O O . LYS A 1 64 ? 9.778 27.343 -22.665 1.00 58.17 64 LYS A O 1
ATOM 514 N N . MET A 1 65 ? 11.218 26.812 -21.004 1.00 62.67 65 MET A N 1
ATOM 515 C CA . MET A 1 65 ? 11.354 25.415 -21.429 1.00 58.31 65 MET A CA 1
ATOM 516 C C . MET A 1 65 ? 10.016 24.683 -21.395 1.00 54.37 65 MET A C 1
ATOM 517 O O . MET A 1 65 ? 9.629 24.031 -22.372 1.00 52.41 65 MET A O 1
ATOM 522 N N . ILE A 1 66 ? 9.297 24.773 -20.274 1.00 54.12 66 ILE A N 1
ATOM 523 C CA . ILE A 1 66 ? 7.999 24.106 -20.162 1.00 54.62 66 ILE A CA 1
ATOM 524 C C . ILE A 1 66 ? 7.075 24.537 -21.291 1.00 57.62 66 ILE A C 1
ATOM 525 O O . ILE A 1 66 ? 6.497 23.708 -21.994 1.00 55.61 66 ILE A O 1
ATOM 530 N N . ASP A 1 67 ? 6.904 25.845 -21.479 1.00 59.14 67 ASP A N 1
ATOM 531 C CA . ASP A 1 67 ? 5.977 26.264 -22.520 1.00 60.79 67 ASP A CA 1
ATOM 532 C C . ASP A 1 67 ? 6.500 25.899 -23.902 1.00 55.70 67 ASP A C 1
ATOM 533 O O . ASP A 1 67 ? 5.708 25.620 -24.808 1.00 54.46 67 ASP A O 1
ATOM 538 N N . GLU A 1 68 ? 7.823 25.873 -24.075 1.00 56.92 68 GLU A N 1
ATOM 539 C CA . GLU A 1 68 ? 8.392 25.400 -25.331 1.00 54.79 68 GLU A CA 1
ATOM 540 C C . GLU A 1 68 ? 8.255 23.884 -25.477 1.00 50.22 68 GLU A C 1
ATOM 541 O O . GLU A 1 68 ? 8.139 23.381 -26.600 1.00 47.50 68 GLU A O 1
ATOM 543 N N . VAL A 1 69 ? 8.248 23.131 -24.377 1.00 51.28 69 VAL A N 1
ATOM 544 C CA . VAL A 1 69 ? 7.908 21.715 -24.516 1.00 49.96 69 VAL A CA 1
ATOM 545 C C . VAL A 1 69 ? 6.500 21.567 -25.065 1.00 50.59 69 VAL A C 1
ATOM 546 O O . VAL A 1 69 ? 6.253 20.761 -25.972 1.00 47.99 69 VAL A O 1
ATOM 550 N N . ASN A 1 70 ? 5.563 22.377 -24.554 1.00 50.73 70 ASN A N 1
ATOM 551 C CA . ASN A 1 70 ? 4.154 22.259 -24.938 1.00 52.61 70 ASN A CA 1
ATOM 552 C C . ASN A 1 70 ? 3.940 22.571 -26.409 1.00 51.45 70 ASN A C 1
ATOM 553 O O . ASN A 1 70 ? 3.150 21.908 -27.087 1.00 51.59 70 ASN A O 1
ATOM 558 N N . ASP A 1 71 ? 4.607 23.599 -26.912 1.00 49.17 71 ASP A N 1
ATOM 559 C CA . ASP A 1 71 ? 4.395 23.981 -28.298 1.00 51.20 71 ASP A CA 1
ATOM 560 C C . ASP A 1 71 ? 5.000 22.962 -29.254 1.00 45.92 71 ASP A C 1
ATOM 561 O O . ASP A 1 71 ? 4.413 22.661 -30.297 1.00 47.54 71 ASP A O 1
ATOM 566 N N . LEU A 1 72 ? 6.180 22.429 -28.925 1.00 47.05 72 LEU A N 1
ATOM 567 C CA . LEU A 1 72 ? 6.772 21.389 -29.759 1.00 44.31 72 LEU A CA 1
ATOM 568 C C . LEU A 1 72 ? 5.884 20.150 -29.799 1.00 43.19 72 LEU A C 1
ATOM 569 O O . LEU A 1 72 ? 5.689 19.553 -30.862 1.00 43.49 72 LEU A O 1
ATOM 574 N N . GLU A 1 73 ? 5.306 19.771 -28.656 1.00 39.53 73 GLU A N 1
ATOM 575 C CA . GLU A 1 73 ? 4.473 18.573 -28.612 1.00 41.16 73 GLU A CA 1
ATOM 576 C C . GLU A 1 73 ? 3.164 18.775 -29.366 1.00 45.84 73 GLU A C 1
ATOM 577 O O . GLU A 1 73 ? 2.701 17.854 -30.059 1.00 43.72 73 GLU A O 1
ATOM 583 N N . SER A 1 74 ? 2.551 19.971 -29.243 1.00 41.89 74 SER A N 1
ATOM 584 C CA . SER A 1 74 ? 1.339 20.277 -30.006 1.00 46.03 74 SER A CA 1
ATOM 585 C C . SER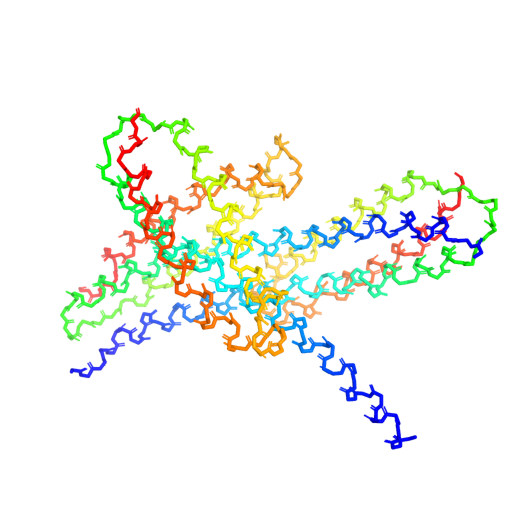 A 1 74 ? 1.618 20.205 -31.498 1.00 46.78 74 SER A C 1
ATOM 586 O O . SER A 1 74 ? 0.840 19.632 -32.262 1.00 51.37 74 SER A O 1
ATOM 589 N N . THR A 1 75 ? 2.749 20.767 -31.930 1.00 45.87 75 THR A N 1
ATOM 590 C CA . THR A 1 75 ? 3.129 20.699 -33.340 1.00 47.30 75 THR A CA 1
ATOM 591 C C . THR A 1 75 ? 3.407 19.266 -33.786 1.00 45.25 75 THR A C 1
ATOM 592 O O . THR A 1 75 ? 3.156 18.920 -34.943 1.00 48.78 75 THR A O 1
ATOM 596 N N . PHE A 1 76 ? 3.938 18.426 -32.899 1.00 45.12 76 PHE A N 1
ATOM 597 C CA . PHE A 1 76 ? 4.155 17.028 -33.260 1.00 45.69 76 PHE A CA 1
ATOM 598 C C . PHE A 1 76 ? 2.811 16.335 -33.488 1.00 48.40 76 PHE A C 1
ATOM 599 O O . PHE A 1 76 ? 2.580 15.749 -34.549 1.00 51.84 76 PHE A O 1
ATOM 607 N N . TYR A 1 77 ? 1.855 16.518 -32.567 1.00 42.49 77 TYR A N 1
ATOM 608 C CA . TYR A 1 77 ? 0.526 15.916 -32.748 1.00 46.47 77 TYR A CA 1
ATOM 609 C C . TYR A 1 77 ? -0.201 16.434 -33.982 1.00 53.85 77 TYR A C 1
ATOM 610 O O . TYR A 1 77 ? -0.983 15.691 -34.596 1.00 58.65 77 TYR A O 1
ATOM 619 N N . ALA A 1 78 ? -0.007 17.711 -34.333 1.00 48.83 78 ALA A N 1
ATOM 620 C CA . ALA A 1 78 ? -0.603 18.221 -35.561 1.00 54.70 78 ALA A CA 1
ATOM 621 C C . ALA A 1 78 ? 0.002 17.542 -36.782 1.00 54.86 78 ALA A C 1
ATOM 622 O O . ALA A 1 78 ? -0.717 17.167 -37.711 1.00 59.27 78 ALA A O 1
ATOM 624 N N . GLY A 1 79 ? 1.320 17.351 -36.793 1.00 52.67 79 GLY A N 1
ATOM 625 C CA . GLY A 1 79 ? 1.935 16.649 -37.907 1.00 56.26 79 GLY A CA 1
ATOM 626 C C . GLY A 1 79 ? 1.493 15.202 -37.997 1.00 58.27 79 GLY A C 1
ATOM 627 O O . GLY A 1 79 ? 1.305 14.665 -39.091 1.00 64.99 79 GLY A O 1
ATOM 628 N N . PHE A 1 80 ? 1.318 14.552 -36.845 1.00 55.03 80 PHE A N 1
ATOM 629 C CA . PHE A 1 80 ? 0.886 13.158 -36.828 1.00 58.98 80 PHE A CA 1
ATOM 630 C C . PHE A 1 80 ? -0.553 13.017 -37.303 1.00 66.68 80 PHE A C 1
ATOM 631 O O . PHE A 1 80 ? -0.918 11.987 -37.881 1.00 72.38 80 PHE A O 1
ATOM 639 N N . SER A 1 81 ? -1.371 14.048 -37.104 1.00 59.12 81 SER A N 1
ATOM 640 C CA . SER A 1 81 ? -2.803 13.932 -37.338 1.00 63.97 81 SER A CA 1
ATOM 641 C C . SER A 1 81 ? -3.292 14.808 -38.489 1.00 69.22 81 SER A C 1
ATOM 642 O O . SER A 1 81 ? -3.025 14.528 -39.664 1.00 71.56 81 SER A O 1
ATOM 645 N N . PHE A 1 82 ? -4.015 15.877 -38.148 1.00 67.50 82 PHE A N 1
ATOM 646 C CA . PHE A 1 82 ? -4.766 16.628 -39.145 1.00 72.36 82 PHE A CA 1
ATOM 647 C C . PHE A 1 82 ? -3.875 17.404 -40.107 1.00 75.09 82 PHE A C 1
ATOM 648 O O . PHE A 1 82 ? -4.352 17.813 -41.170 1.00 79.37 82 PHE A O 1
ATOM 656 N N . ASN A 1 83 ? -2.604 17.625 -39.774 1.00 73.03 83 ASN A N 1
ATOM 657 C CA . ASN A 1 83 ? -1.746 18.434 -40.628 1.00 75.82 83 ASN A CA 1
ATOM 658 C C . ASN A 1 83 ? -0.780 17.593 -41.449 1.00 77.69 83 ASN A C 1
ATOM 659 O O . ASN A 1 83 ? 0.220 18.121 -41.949 1.00 80.35 83 ASN A O 1
ATOM 664 N N . CYS A 1 84 ? -1.064 16.301 -41.604 1.00 77.24 84 CYS A N 1
ATOM 665 C CA . CYS A 1 84 ? -0.241 15.394 -42.402 1.00 82.68 84 CYS A CA 1
ATOM 666 C C . CYS A 1 84 ? -0.504 15.662 -43.885 1.00 92.71 84 CYS A C 1
ATOM 667 O O . CYS A 1 84 ? -1.609 15.408 -44.384 1.00 96.71 84 CYS A O 1
ATOM 670 N N . HIS A 1 85 ? 0.523 16.154 -44.594 1.00 88.90 85 HIS A N 1
ATOM 671 C CA . HIS A 1 85 ? 0.310 16.842 -45.869 1.00 96.03 85 HIS A CA 1
ATOM 672 C C . HIS A 1 85 ? -0.274 15.926 -46.944 1.00 102.66 85 HIS A C 1
ATOM 673 O O . HIS A 1 85 ? -1.049 16.385 -47.794 1.00 108.26 85 HIS A O 1
ATOM 675 N N . ASP A 1 86 ? 0.083 14.642 -46.938 1.00 98.18 86 ASP A N 1
ATOM 676 C CA . ASP A 1 86 ? -0.416 13.734 -47.967 1.00 102.54 86 ASP A CA 1
ATOM 677 C C . ASP A 1 86 ? -0.288 12.277 -47.537 1.00 98.82 86 ASP A C 1
ATOM 678 O O . ASP A 1 86 ? 0.447 11.503 -48.160 1.00 100.56 86 ASP A O 1
ATOM 680 N N . HIS A 1 87 ? -1.010 11.894 -46.485 1.00 100.65 87 HIS A N 1
ATOM 681 C CA . HIS A 1 87 ? -0.950 10.535 -45.960 1.00 96.63 87 HIS A CA 1
ATOM 682 C C . HIS A 1 87 ? -2.243 10.225 -45.218 1.00 94.68 87 HIS A C 1
ATOM 683 O O . HIS A 1 87 ? -3.023 11.120 -44.880 1.00 95.01 87 HIS A O 1
ATOM 690 N N . ASP A 1 88 ? -2.455 8.935 -44.959 1.00 92.46 88 ASP A N 1
ATOM 691 C CA . ASP A 1 88 ? -3.582 8.524 -44.137 1.00 92.98 88 ASP A CA 1
ATOM 692 C C . ASP A 1 88 ? -3.488 9.187 -42.760 1.00 87.96 88 ASP A C 1
ATOM 693 O O . ASP A 1 88 ? -2.448 9.727 -42.370 1.00 82.03 88 ASP A O 1
ATOM 695 N N . GLN A 1 89 ? -4.606 9.154 -42.032 1.00 89.98 89 GLN A N 1
ATOM 696 C CA . GLN A 1 89 ? -4.762 9.883 -40.778 1.00 84.06 89 GLN A CA 1
ATOM 697 C C . GLN A 1 89 ? -3.693 9.759 -39.699 1.00 77.43 89 GLN A C 1
ATOM 698 O O . GLN A 1 89 ? -3.071 10.762 -39.337 1.00 74.56 89 GLN A O 1
ATOM 700 N N . TYR A 1 90 ? -3.439 8.550 -39.194 1.00 77.14 90 TYR A N 1
ATOM 701 C CA . TYR A 1 90 ? -2.448 8.413 -38.129 1.00 67.97 90 TYR A CA 1
ATOM 702 C C . TYR A 1 90 ? -1.344 7.416 -38.480 1.00 66.24 90 TYR A C 1
ATOM 703 O O . TYR A 1 90 ? -0.881 6.660 -37.618 1.00 61.19 90 TYR A O 1
ATOM 712 N N . SER A 1 91 ? -0.881 7.446 -39.731 1.00 76.90 91 SER A N 1
ATOM 713 C CA . SER A 1 91 ? 0.043 6.444 -40.250 1.00 74.51 91 SER A CA 1
ATOM 714 C C . SER A 1 91 ? 1.394 6.503 -39.538 1.00 69.21 91 SER A C 1
ATOM 715 O O . SER A 1 91 ? 1.727 7.467 -38.845 1.00 66.43 91 SER A O 1
ATOM 718 N N . MET A 1 92 ? 2.183 5.437 -39.722 1.00 75.03 92 MET A N 1
ATOM 719 C CA . MET A 1 92 ? 3.612 5.497 -39.427 1.00 70.88 92 MET A CA 1
ATOM 720 C C . MET A 1 92 ? 4.340 6.438 -40.364 1.00 70.75 92 MET A C 1
ATOM 721 O O . MET A 1 92 ? 5.416 6.932 -40.015 1.00 67.18 92 MET A O 1
ATOM 726 N N . ASP A 1 93 ? 3.782 6.682 -41.549 1.00 70.99 93 ASP A N 1
ATOM 727 C CA . ASP A 1 93 ? 4.412 7.607 -42.474 1.00 73.98 93 ASP A CA 1
ATOM 728 C C . ASP A 1 93 ? 4.248 9.048 -42.014 1.00 70.28 93 ASP A C 1
ATOM 729 O O . ASP A 1 93 ? 5.133 9.873 -42.261 1.00 68.25 93 ASP A O 1
ATOM 734 N N . CYS A 1 94 ? 3.144 9.371 -41.333 1.00 72.23 94 CYS A N 1
ATOM 735 C CA . CYS A 1 94 ? 3.030 10.700 -40.739 1.00 70.30 94 CYS A CA 1
ATOM 736 C C . CYS A 1 94 ? 4.052 10.886 -39.622 1.00 64.48 94 CYS A C 1
ATOM 737 O O . CYS A 1 94 ? 4.708 11.935 -39.536 1.00 60.87 94 CYS A O 1
ATOM 740 N N . LEU A 1 95 ? 4.213 9.863 -38.777 1.00 68.79 95 LEU A N 1
ATOM 741 C CA . LEU A 1 95 ? 5.225 9.898 -37.728 1.00 62.01 95 LEU A CA 1
ATOM 742 C C . LEU A 1 95 ? 6.615 10.094 -38.312 1.00 59.45 95 LEU A C 1
ATOM 743 O O . LEU A 1 95 ? 7.404 10.887 -37.789 1.00 56.89 95 LEU A O 1
ATOM 748 N N . GLU A 1 96 ? 6.933 9.387 -39.403 1.00 60.46 96 GLU A N 1
ATOM 749 C CA . GLU A 1 96 ? 8.248 9.513 -40.022 1.00 60.82 96 GLU A CA 1
ATOM 750 C C . GLU A 1 96 ? 8.565 10.948 -40.426 1.00 61.04 96 GLU A C 1
ATOM 751 O O . GLU A 1 96 ? 9.743 11.317 -40.499 1.00 59.43 96 GLU A O 1
ATOM 753 N N . ALA A 1 97 ? 7.552 11.770 -40.685 1.00 60.86 97 ALA A N 1
ATOM 754 C CA . ALA A 1 97 ? 7.810 13.133 -41.130 1.00 59.98 97 ALA A CA 1
ATOM 755 C C . ALA A 1 97 ? 7.865 14.128 -39.976 1.00 57.02 97 ALA A C 1
ATOM 756 O O . ALA A 1 97 ? 8.673 15.070 -40.006 1.00 56.77 97 ALA A O 1
ATOM 758 N N . ALA A 1 98 ? 7.035 13.921 -38.951 1.00 56.64 98 ALA A N 1
ATOM 759 C CA . ALA A 1 98 ? 6.882 14.875 -37.859 1.00 51.60 98 ALA A CA 1
ATOM 760 C C . ALA A 1 98 ? 7.797 14.604 -36.682 1.00 47.27 98 ALA A C 1
ATOM 761 O O . ALA A 1 98 ? 8.149 15.538 -35.956 1.00 46.21 98 ALA A O 1
ATOM 763 N N . GLU A 1 99 ? 8.170 13.354 -36.449 1.00 52.68 99 GLU A N 1
ATOM 764 C CA . GLU A 1 99 ? 8.995 13.065 -35.276 1.00 48.49 99 GLU A CA 1
ATOM 765 C C . GLU A 1 99 ? 10.368 13.704 -35.359 1.00 46.36 99 GLU A C 1
ATOM 766 O O . GLU A 1 99 ? 10.802 14.299 -34.354 1.00 42.57 99 GLU A O 1
ATOM 772 N N . PRO A 1 100 ? 11.130 13.594 -36.456 1.00 46.90 100 PRO A N 1
ATOM 773 C CA . PRO A 1 100 ? 12.474 14.197 -36.457 1.00 47.90 100 PRO A CA 1
ATOM 774 C C . PRO A 1 100 ? 12.440 15.697 -36.184 1.00 45.83 100 PRO A C 1
ATOM 775 O O . PRO A 1 100 ? 13.205 16.189 -35.350 1.00 43.60 100 PRO A O 1
ATOM 779 N N . THR A 1 101 ? 11.537 16.425 -36.839 1.00 48.61 101 THR A N 1
ATOM 780 C CA . THR A 1 101 ? 11.317 17.838 -36.521 1.00 47.52 101 THR A CA 1
ATOM 781 C C . THR A 1 101 ? 11.142 18.054 -35.017 1.00 45.33 101 THR A C 1
ATOM 782 O O . THR A 1 101 ? 11.787 18.922 -34.427 1.00 44.13 101 THR A O 1
ATOM 786 N N . TYR A 1 102 ? 10.303 17.230 -34.370 1.00 45.38 102 TYR A N 1
ATOM 787 C CA . TYR A 1 102 ? 10.054 17.360 -32.933 1.00 41.82 102 TYR A CA 1
ATOM 788 C C . TYR A 1 102 ? 11.296 17.049 -32.109 1.00 42.93 102 TYR A C 1
ATOM 789 O O . TYR A 1 102 ? 11.605 17.766 -31.152 1.00 43.05 102 TYR A O 1
ATOM 798 N N . LEU A 1 103 ? 12.008 15.972 -32.445 1.00 42.47 103 LEU A N 1
ATOM 799 C CA . LEU A 1 103 ? 13.215 15.632 -31.705 1.00 40.82 103 LEU A CA 1
ATOM 800 C C . LEU A 1 103 ? 14.296 16.674 -31.930 1.00 42.16 103 LEU A C 1
ATOM 801 O O . LEU A 1 103 ? 14.990 17.066 -30.991 1.00 41.10 103 LEU A O 1
ATOM 806 N N . ASP A 1 104 ? 14.465 17.137 -33.166 1.00 44.07 104 ASP A N 1
ATOM 807 C CA . ASP A 1 104 ? 15.393 18.242 -33.401 1.00 47.66 104 ASP A CA 1
ATOM 808 C C . ASP A 1 104 ? 14.953 19.511 -32.668 1.00 47.37 104 ASP A C 1
ATOM 809 O O . ASP A 1 104 ? 15.796 20.310 -32.256 1.00 49.32 104 ASP A O 1
ATOM 814 N N . GLY A 1 105 ? 13.647 19.694 -32.459 1.00 47.15 105 GLY A N 1
ATOM 815 C CA . GLY A 1 105 ? 13.197 20.831 -31.668 1.00 44.43 105 GLY A CA 1
ATOM 816 C C . GLY A 1 105 ? 13.603 20.724 -30.211 1.00 44.49 105 GLY A C 1
ATOM 817 O O . GLY A 1 105 ? 14.102 21.685 -29.616 1.00 48.71 105 GLY A O 1
ATOM 818 N N . LEU A 1 106 ? 13.407 19.548 -29.615 1.00 44.77 106 LEU A N 1
ATOM 819 C CA . LEU A 1 106 ? 13.793 19.357 -28.223 1.00 43.90 106 LEU A CA 1
ATOM 820 C C . LEU A 1 106 ? 15.297 19.470 -28.061 1.00 46.29 106 LEU A C 1
ATOM 821 O O . LEU A 1 106 ? 15.780 19.954 -27.033 1.00 48.19 106 LEU A O 1
ATOM 826 N N . LYS A 1 107 ? 16.047 18.987 -29.055 1.00 45.30 107 LYS A N 1
ATOM 827 C CA . LYS A 1 107 ? 17.502 19.068 -29.023 1.00 47.68 107 LYS A CA 1
ATOM 828 C C . LYS A 1 107 ? 17.963 20.517 -28.971 1.00 49.88 107 LYS A C 1
ATOM 829 O O . LYS A 1 107 ? 18.738 20.904 -28.089 1.00 50.63 107 LYS A O 1
ATOM 835 N N . LYS A 1 108 ? 17.488 21.334 -29.913 1.00 46.74 108 LYS A N 1
ATOM 836 C CA . LYS A 1 108 ? 17.781 22.759 -29.852 1.00 50.95 108 LYS A CA 1
ATOM 837 C C . LYS A 1 108 ? 17.317 23.350 -28.526 1.00 50.47 108 LYS A C 1
ATOM 838 O O . LYS A 1 108 ? 18.011 24.183 -27.937 1.00 52.84 108 LYS A O 1
ATOM 840 N N . LEU A 1 109 ? 16.159 22.915 -28.018 1.00 50.25 109 LEU A N 1
ATOM 841 C CA . LEU A 1 109 ? 15.672 23.497 -26.769 1.00 49.58 109 LEU A CA 1
ATOM 842 C C . LEU A 1 109 ? 16.579 23.130 -25.603 1.00 51.05 109 LEU A C 1
ATOM 843 O O . LEU A 1 109 ? 16.805 23.945 -24.701 1.00 53.30 109 LEU A O 1
ATOM 848 N N . ALA A 1 110 ? 17.103 21.901 -25.597 1.00 46.26 110 ALA A N 1
ATOM 849 C CA . ALA A 1 110 ? 18.002 21.497 -24.523 1.00 49.82 110 ALA A CA 1
ATOM 850 C C . ALA A 1 110 ? 19.272 22.338 -24.507 1.00 53.63 110 ALA A C 1
ATOM 851 O O . ALA A 1 110 ? 19.896 22.504 -23.453 1.00 55.77 110 ALA A O 1
ATOM 853 N N . ALA A 1 111 ? 19.667 22.870 -25.663 1.00 51.10 111 ALA A N 1
ATOM 854 C CA . ALA A 1 111 ? 20.875 23.682 -25.751 1.00 56.15 111 ALA A CA 1
ATOM 855 C C . ALA A 1 111 ? 20.638 25.083 -25.207 1.00 58.35 111 ALA A C 1
ATOM 856 O O . ALA A 1 111 ? 21.422 25.581 -24.390 1.00 62.20 111 ALA A O 1
ATOM 858 N N . SER A 1 112 ? 19.560 25.736 -25.652 1.00 57.57 112 SER A N 1
ATOM 859 C CA . SER A 1 112 ? 19.256 27.083 -25.179 1.00 59.23 112 SER A CA 1
ATOM 860 C C . SER A 1 112 ? 18.846 27.082 -23.713 1.00 61.12 112 SER A C 1
ATOM 861 O O . SER A 1 112 ? 19.083 28.068 -23.006 1.00 63.89 112 SER A O 1
ATOM 864 N N . THR A 1 113 ? 18.218 25.999 -23.244 1.00 56.75 113 THR A N 1
ATOM 865 C CA . THR A 1 113 ? 17.926 25.870 -21.820 1.00 57.48 113 THR A CA 1
ATOM 866 C C . THR A 1 113 ? 19.209 25.745 -21.013 1.00 60.22 113 THR A C 1
ATOM 867 O O . THR A 1 113 ? 19.324 26.316 -19.923 1.00 64.24 113 THR A O 1
ATOM 871 N N . GLU A 1 114 ? 20.178 24.986 -21.520 1.00 56.75 114 GLU A N 1
ATOM 872 C CA . GLU A 1 114 ? 21.462 24.905 -20.838 1.00 60.58 114 GLU A CA 1
ATOM 873 C C . GLU A 1 114 ? 22.077 26.288 -20.670 1.00 66.20 114 GLU A C 1
ATOM 874 O O . GLU A 1 114 ? 22.637 26.602 -19.615 1.00 68.84 114 GLU A O 1
ATOM 880 N N . GLN A 1 115 ? 21.946 27.143 -21.688 1.00 61.53 115 GLN A N 1
ATOM 881 C CA . GLN A 1 115 ? 22.615 28.439 -21.653 1.00 66.66 115 GLN A CA 1
ATOM 882 C C . GLN A 1 115 ? 21.984 29.392 -20.642 1.00 68.00 115 GLN A C 1
ATOM 883 O O . GLN A 1 115 ? 22.708 30.151 -19.993 1.00 73.95 115 GLN A O 1
ATOM 889 N N . CYS A 1 116 ? 20.661 29.363 -20.468 1.00 65.74 116 CYS A N 1
ATOM 890 C CA . CYS A 1 116 ? 20.002 30.245 -19.510 1.00 67.80 116 CYS A CA 1
ATOM 891 C C . CYS A 1 116 ? 19.771 29.607 -18.146 1.00 68.45 116 CYS A C 1
ATOM 892 O O . CYS A 1 116 ? 19.102 30.215 -17.306 1.00 69.48 116 CYS A O 1
ATOM 895 N N . LEU A 1 117 ? 20.314 28.412 -17.895 1.00 65.76 117 LEU A N 1
ATOM 896 C CA . LEU A 1 117 ? 19.926 27.663 -16.701 1.00 63.48 117 LEU A CA 1
ATOM 897 C C . LEU A 1 117 ? 20.404 28.346 -15.421 1.00 70.19 117 LEU A C 1
ATOM 898 O O . LEU A 1 117 ? 19.638 28.496 -14.462 1.00 73.11 117 LEU A O 1
ATOM 903 N N . VAL A 1 118 ? 21.669 28.754 -15.380 1.00 62.21 118 VAL A N 1
ATOM 904 C CA . VAL A 1 118 ? 22.242 29.383 -14.191 1.00 69.31 118 VAL A CA 1
ATOM 905 C C . VAL A 1 118 ? 21.847 30.855 -14.152 1.00 76.03 118 VAL A C 1
ATOM 906 O O . VAL A 1 118 ? 22.019 31.575 -15.144 1.00 77.35 118 VAL A O 1
ATOM 910 N N . GLN A 1 119 ? 21.281 31.287 -13.019 1.00 72.70 119 GLN A N 1
ATOM 911 C CA . GLN A 1 119 ? 21.303 32.693 -12.549 1.00 82.14 119 GLN A CA 1
ATOM 912 C C . GLN A 1 119 ? 20.432 32.868 -11.301 1.00 86.55 119 GLN A C 1
ATOM 913 O O . GLN A 1 119 ? 19.240 33.176 -11.393 1.00 86.88 119 GLN A O 1
ATOM 919 N N . ALA B 1 3 ? 26.689 15.925 -3.719 1.00 97.11 3 ALA B N 1
ATOM 920 C CA . ALA B 1 3 ? 27.451 17.170 -3.730 1.00 97.86 3 ALA B CA 1
ATOM 921 C C . ALA B 1 3 ? 26.566 18.348 -4.140 1.00 94.64 3 ALA B C 1
ATOM 922 O O . ALA B 1 3 ? 26.606 19.413 -3.525 1.00 92.09 3 ALA B O 1
ATOM 924 N N . THR B 1 4 ? 25.776 18.157 -5.197 1.00 99.69 4 THR B N 1
ATOM 925 C CA . THR B 1 4 ? 24.781 19.139 -5.636 1.00 92.89 4 THR B CA 1
ATOM 926 C C . THR B 1 4 ? 23.451 18.424 -5.879 1.00 89.39 4 THR B C 1
ATOM 927 O O . THR B 1 4 ? 22.897 18.419 -6.979 1.00 84.53 4 THR B O 1
ATOM 931 N N . ARG B 1 5 ? 22.945 17.796 -4.816 1.00 93.69 5 ARG B N 1
ATOM 932 C CA . ARG B 1 5 ? 21.623 17.188 -4.851 1.00 90.09 5 ARG B CA 1
ATOM 933 C C . ARG B 1 5 ? 20.529 18.224 -5.106 1.00 84.54 5 ARG B C 1
ATOM 934 O O . ARG B 1 5 ? 19.444 17.868 -5.578 1.00 80.85 5 ARG B O 1
ATOM 942 N N . LYS B 1 6 ? 20.811 19.505 -4.846 1.00 93.30 6 LYS B N 1
ATOM 943 C CA . LYS B 1 6 ? 19.767 20.527 -4.853 1.00 85.08 6 LYS B CA 1
ATOM 944 C C . LYS B 1 6 ? 19.284 20.820 -6.268 1.00 80.64 6 LYS B C 1
ATOM 945 O O . LYS B 1 6 ? 18.080 20.793 -6.539 1.00 76.88 6 LYS B O 1
ATOM 951 N N . HIS B 1 7 ? 20.205 21.127 -7.183 1.00 83.19 7 HIS B N 1
ATOM 952 C CA . HIS B 1 7 ? 19.795 21.457 -8.544 1.00 78.52 7 HIS B CA 1
ATOM 953 C C . HIS B 1 7 ? 19.120 20.278 -9.234 1.00 77.01 7 HIS B C 1
ATOM 954 O O . HIS B 1 7 ? 18.228 20.480 -10.062 1.00 72.44 7 HIS B O 1
ATOM 961 N N . VAL B 1 8 ? 19.524 19.049 -8.912 1.00 75.81 8 VAL B N 1
ATOM 962 C CA . VAL B 1 8 ? 18.945 17.884 -9.572 1.00 75.17 8 VAL B CA 1
ATOM 963 C C . VAL B 1 8 ? 17.504 17.678 -9.127 1.00 72.89 8 VAL B C 1
ATOM 964 O O . VAL B 1 8 ? 16.605 17.496 -9.955 1.00 68.95 8 VAL B O 1
ATOM 968 N N . GLN B 1 9 ? 17.267 17.681 -7.812 1.00 78.30 9 GLN B N 1
ATOM 969 C CA . GLN B 1 9 ? 15.900 17.565 -7.319 1.00 74.90 9 GLN B CA 1
ATOM 970 C C . GLN B 1 9 ? 15.021 18.659 -7.903 1.00 68.99 9 GLN B C 1
ATOM 971 O O . GLN B 1 9 ? 13.856 18.417 -8.236 1.00 66.16 9 GLN B O 1
ATOM 977 N N . GLN B 1 10 ? 15.566 19.870 -8.045 1.00 75.36 10 GLN B N 1
ATOM 978 C CA . GLN B 1 10 ? 14.786 20.969 -8.603 1.00 70.47 10 GLN B CA 1
ATOM 979 C C . GLN B 1 10 ? 14.435 20.722 -10.065 1.00 68.11 10 GLN B C 1
ATOM 980 O O . GLN B 1 10 ? 13.334 21.075 -10.504 1.00 63.07 10 GLN B O 1
ATOM 986 N N . LEU B 1 11 ? 15.344 20.115 -10.831 1.00 65.37 11 LEU B N 1
ATOM 987 C CA . LEU B 1 11 ? 15.025 19.780 -12.216 1.00 61.78 11 LEU B CA 1
ATOM 988 C C . LEU B 1 11 ? 14.058 18.608 -12.304 1.00 61.66 11 LEU B C 1
ATOM 989 O O . LEU B 1 11 ? 13.247 18.547 -13.234 1.00 58.00 11 LEU B O 1
ATOM 994 N N . MET B 1 12 ? 14.138 17.659 -11.371 1.00 62.33 12 MET B N 1
ATOM 995 C CA . MET B 1 12 ? 13.230 16.521 -11.427 1.00 62.49 12 MET B CA 1
ATOM 996 C C . MET B 1 12 ? 11.793 16.974 -11.240 1.00 58.27 12 MET B C 1
ATOM 997 O O . MET B 1 12 ? 10.880 16.447 -11.886 1.00 55.85 12 MET B O 1
ATOM 1002 N N . LYS B 1 13 ? 11.581 17.975 -10.379 1.00 66.73 13 LYS B N 1
ATOM 1003 C CA . LYS B 1 13 ? 10.240 18.502 -10.151 1.00 63.39 13 LYS B CA 1
ATOM 1004 C C . LYS B 1 13 ? 9.587 18.913 -11.465 1.00 59.21 13 LYS B C 1
ATOM 1005 O O . LYS B 1 13 ? 8.446 18.530 -11.756 1.00 57.19 13 LYS B O 1
ATOM 1011 N N . VAL B 1 14 ? 10.321 19.654 -12.296 1.00 57.67 14 VAL B N 1
ATOM 1012 C CA . VAL B 1 14 ? 9.792 20.092 -13.583 1.00 51.88 14 VAL B CA 1
ATOM 1013 C C . VAL B 1 14 ? 9.549 18.910 -14.513 1.00 51.43 14 VAL B C 1
ATOM 1014 O O . VAL B 1 14 ? 8.558 18.879 -15.249 1.00 47.15 14 VAL B O 1
ATOM 1018 N N . PHE B 1 15 ? 10.462 17.942 -14.538 1.00 47.19 15 PHE B N 1
ATOM 1019 C CA . PHE B 1 15 ? 10.282 16.827 -15.459 1.00 49.03 15 PHE B CA 1
ATOM 1020 C C . PHE B 1 15 ? 9.305 15.796 -14.930 1.00 47.21 15 PHE B C 1
ATOM 1021 O O . PHE B 1 15 ? 8.702 15.078 -15.726 1.00 45.18 15 PHE B O 1
ATOM 1029 N N . ARG B 1 16 ? 9.144 15.714 -13.610 1.00 50.22 16 ARG B N 1
ATOM 1030 C CA . ARG B 1 16 ? 8.054 14.931 -13.047 1.00 51.87 16 ARG B CA 1
ATOM 1031 C C . ARG B 1 16 ? 6.710 15.422 -13.570 1.00 46.79 16 ARG B C 1
ATOM 1032 O O . ARG B 1 16 ? 5.882 14.618 -14.008 1.00 45.11 16 ARG B O 1
ATOM 1040 N N . ALA B 1 17 ? 6.495 16.744 -13.577 1.00 52.55 17 ALA B N 1
ATOM 1041 C CA . ALA B 1 17 ? 5.212 17.288 -14.016 1.00 47.50 17 ALA B CA 1
ATOM 1042 C C . ALA B 1 17 ? 4.959 17.006 -15.487 1.00 46.54 17 ALA B C 1
ATOM 1043 O O . ALA B 1 17 ? 3.830 16.671 -15.872 1.00 46.56 17 ALA B O 1
ATOM 1045 N N . ILE B 1 18 ? 5.983 17.134 -16.328 1.00 43.06 18 ILE B N 1
ATOM 1046 C CA . ILE B 1 18 ? 5.787 16.830 -17.740 1.00 43.18 18 ILE B CA 1
ATOM 1047 C C . ILE B 1 18 ? 5.426 15.359 -17.915 1.00 48.78 18 ILE B C 1
ATOM 1048 O O . ILE B 1 18 ? 4.565 15.001 -18.728 1.00 43.57 18 ILE B O 1
ATOM 1053 N N . ASP B 1 19 ? 6.057 14.490 -17.131 1.00 45.08 19 ASP B N 1
ATOM 1054 C CA . ASP B 1 19 ? 5.695 13.079 -17.147 1.00 48.35 19 ASP B CA 1
ATOM 1055 C C . ASP B 1 19 ? 4.213 12.898 -16.826 1.00 46.21 19 ASP B C 1
ATOM 1056 O O . ASP B 1 19 ? 3.460 12.284 -17.596 1.00 44.00 19 ASP B O 1
ATOM 1061 N N . PHE B 1 20 ? 3.773 13.455 -15.699 1.00 48.43 20 PHE B N 1
ATOM 1062 C CA . PHE B 1 20 ? 2.375 13.336 -15.316 1.00 49.00 20 PHE B CA 1
ATOM 1063 C C . PHE B 1 20 ? 1.466 13.930 -16.380 1.00 44.19 20 PHE B C 1
ATOM 1064 O O . PHE B 1 20 ? 0.401 13.378 -16.663 1.00 45.06 20 PHE B O 1
ATOM 1072 N N . ASP B 1 21 ? 1.893 15.022 -17.020 1.00 51.77 21 ASP B N 1
ATOM 1073 C CA . ASP B 1 21 ? 1.127 15.561 -18.140 1.00 47.31 21 ASP B CA 1
ATOM 1074 C C . ASP B 1 21 ? 0.905 14.517 -19.209 1.00 47.31 21 ASP B C 1
ATOM 1075 O O . ASP B 1 21 ? -0.164 14.457 -19.824 1.00 45.43 21 ASP B O 1
ATOM 1080 N N . PHE B 1 22 ? 1.918 13.711 -19.476 1.00 44.21 22 PHE B N 1
ATOM 1081 C CA . PHE B 1 22 ? 1.757 12.644 -20.447 1.00 45.34 22 PHE B CA 1
ATOM 1082 C C . PHE B 1 22 ? 0.807 11.579 -19.931 1.00 48.27 22 PHE B C 1
ATOM 1083 O O . PHE B 1 22 ? 0.076 10.973 -20.711 1.00 46.56 22 PHE B O 1
ATOM 1091 N N . THR B 1 23 ? 0.814 11.342 -18.623 1.00 40.15 23 THR B N 1
ATOM 1092 C CA . THR B 1 23 ? -0.116 10.403 -18.020 1.00 43.67 23 THR B CA 1
ATOM 1093 C C . THR B 1 23 ? -1.556 10.945 -18.062 1.00 43.27 23 THR B C 1
ATOM 1094 O O . THR B 1 23 ? -2.495 10.195 -18.344 1.00 42.62 23 THR B O 1
ATOM 1098 N N . LYS B 1 24 ? -1.745 12.253 -17.828 1.00 51.63 24 LYS B N 1
ATOM 1099 C CA . LYS B 1 24 ? -3.072 12.843 -18.014 1.00 49.78 24 LYS B CA 1
ATOM 1100 C C . LYS B 1 24 ? -3.548 12.683 -19.457 1.00 45.63 24 LYS B C 1
ATOM 1101 O O . LYS B 1 24 ? -4.695 12.306 -19.695 1.00 44.64 24 LYS B O 1
ATOM 1107 N N . LYS B 1 25 ? -2.669 12.926 -20.434 1.00 51.05 25 LYS B N 1
ATOM 1108 C CA . LYS B 1 25 ? -3.059 12.705 -21.824 1.00 46.89 25 LYS B CA 1
ATOM 1109 C C . LYS B 1 25 ? -3.385 11.235 -22.102 1.00 51.49 25 LYS B C 1
ATOM 1110 O O . LYS B 1 25 ? -4.258 10.949 -22.929 1.00 48.54 25 LYS B O 1
ATOM 1116 N N . ALA B 1 26 ? -2.709 10.289 -21.428 1.00 40.45 26 ALA B N 1
ATOM 1117 C CA . ALA B 1 26 ? -3.031 8.878 -21.639 1.00 44.84 26 ALA B CA 1
ATOM 1118 C C . ALA B 1 26 ? -4.349 8.511 -20.972 1.00 45.62 26 ALA B C 1
ATOM 1119 O O . ALA B 1 26 ? -5.078 7.654 -21.465 1.00 43.25 26 ALA B O 1
ATOM 1121 N N . PHE B 1 27 ? -4.650 9.124 -19.828 1.00 45.22 27 PHE B N 1
ATOM 1122 C CA . PHE B 1 27 ? -5.941 8.901 -19.197 1.00 49.07 27 PHE B CA 1
ATOM 1123 C C . PHE B 1 27 ? -7.069 9.447 -20.067 1.00 44.34 27 PHE B C 1
ATOM 1124 O O . PHE B 1 27 ? -8.096 8.786 -20.246 1.00 46.66 27 PHE B O 1
ATOM 1132 N N . TYR B 1 28 ? -6.880 10.638 -20.640 1.00 55.83 28 TYR B N 1
ATOM 1133 C CA . TYR B 1 28 ? -7.820 11.139 -21.639 1.00 51.56 28 TYR B CA 1
ATOM 1134 C C . TYR B 1 28 ? -8.093 10.090 -22.705 1.00 50.08 28 TYR B C 1
ATOM 1135 O O . TYR B 1 28 ? -9.246 9.814 -23.047 1.00 50.47 28 TYR B O 1
ATOM 1144 N N . LEU B 1 29 ? -7.027 9.526 -23.269 1.00 47.20 29 LEU B N 1
ATOM 1145 C CA . LEU B 1 29 ? -7.151 8.625 -24.410 1.00 44.01 29 LEU B CA 1
ATOM 1146 C C . LEU B 1 29 ? -7.912 7.366 -24.034 1.00 48.64 29 LEU B C 1
ATOM 1147 O O . LEU B 1 29 ? -8.722 6.868 -24.821 1.00 47.88 29 LEU B O 1
ATOM 1152 N N . HIS B 1 30 ? -7.668 6.837 -22.830 1.00 40.74 30 HIS B N 1
ATOM 1153 C CA . HIS B 1 30 ? -8.463 5.710 -22.332 1.00 45.36 30 HIS B CA 1
ATOM 1154 C C . HIS B 1 30 ? -9.939 6.092 -22.199 1.00 47.04 30 HIS B C 1
ATOM 1155 O O . HIS B 1 30 ? -10.830 5.337 -22.615 1.00 45.45 30 HIS B O 1
ATOM 1162 N N . ARG B 1 31 ? -10.222 7.286 -21.648 1.00 44.30 31 ARG B N 1
ATOM 1163 C CA . ARG B 1 31 ? -11.617 7.743 -21.532 1.00 44.91 31 ARG B CA 1
ATOM 1164 C C . ARG B 1 31 ? -12.275 7.850 -22.896 1.00 37.34 31 ARG B C 1
ATOM 1165 O O . ARG B 1 31 ? -13.412 7.418 -23.071 1.00 40.95 31 ARG B O 1
ATOM 1173 N N . ALA B 1 32 ? -11.568 8.383 -23.887 1.00 41.55 32 ALA B N 1
ATOM 1174 C CA . ALA B 1 32 ? -12.123 8.423 -25.231 1.00 37.72 32 ALA B CA 1
ATOM 1175 C C . ALA B 1 32 ? -12.323 7.021 -25.795 1.00 41.85 32 ALA B C 1
ATOM 1176 O O . ALA B 1 32 ? -13.281 6.774 -26.536 1.00 38.52 32 ALA B O 1
ATOM 1178 N N . LYS B 1 33 ? -11.427 6.088 -25.466 1.00 41.27 33 LYS B N 1
ATOM 1179 C CA . LYS B 1 33 ? -11.593 4.725 -25.945 1.00 38.68 33 LYS B CA 1
ATOM 1180 C C . LYS B 1 33 ? -12.819 4.089 -25.323 1.00 44.67 33 LYS B C 1
ATOM 1181 O O . LYS B 1 33 ? -13.664 3.527 -26.028 1.00 44.23 33 LYS B O 1
ATOM 1187 N N . TYR B 1 34 ? -12.945 4.174 -24.000 1.00 41.87 34 TYR B N 1
ATOM 1188 C CA . TYR B 1 34 ? -14.102 3.551 -23.374 1.00 46.10 34 TYR B CA 1
ATOM 1189 C C . TYR B 1 34 ? -15.377 4.319 -23.675 1.00 47.24 34 TYR B C 1
ATOM 1190 O O . TYR B 1 34 ? -16.472 3.785 -23.468 1.00 50.65 34 TYR B O 1
ATOM 1199 N N . GLY B 1 35 ? -15.255 5.546 -24.188 1.00 44.79 35 GLY B N 1
ATOM 1200 C CA . GLY B 1 35 ? -16.408 6.211 -24.752 1.00 44.44 35 GLY B CA 1
ATOM 1201 C C . GLY B 1 35 ? -16.931 5.515 -25.992 1.00 40.50 35 GLY B C 1
ATOM 1202 O O . GLY B 1 35 ? -18.131 5.300 -26.128 1.00 42.68 35 GLY B O 1
ATOM 1203 N N . VAL B 1 36 ? -16.045 5.202 -26.933 1.00 43.74 36 VAL B N 1
ATOM 1204 C CA . VAL B 1 36 ? -16.466 4.516 -28.155 1.00 42.56 36 VAL B CA 1
ATOM 1205 C C . VAL B 1 36 ? -17.066 3.145 -27.827 1.00 45.99 36 VAL B C 1
ATOM 1206 O O . VAL B 1 36 ? -18.133 2.775 -28.342 1.00 45.58 36 VAL B O 1
ATOM 1210 N N . GLN B 1 37 ? -16.386 2.364 -26.969 1.00 42.41 37 GLN B N 1
ATOM 1211 C CA . GLN B 1 37 ? -16.885 1.040 -26.596 1.00 46.83 37 GLN B CA 1
ATOM 1212 C C . GLN B 1 37 ? -18.297 1.119 -26.019 1.00 51.34 37 GLN B C 1
ATOM 1213 O O . GLN B 1 37 ? -19.184 0.366 -26.431 1.00 52.37 37 GLN B O 1
ATOM 1219 N N . ASN B 1 38 ? -18.523 2.024 -25.060 1.00 47.84 38 ASN B N 1
ATOM 1220 C CA . ASN B 1 38 ? -19.791 2.025 -24.327 1.00 51.23 38 ASN B CA 1
ATOM 1221 C C . ASN B 1 38 ? -20.933 2.598 -25.156 1.00 50.07 38 ASN B C 1
ATOM 1222 O O . ASN B 1 38 ? -22.004 1.991 -25.243 1.00 52.48 38 ASN B O 1
ATOM 1227 N N . GLN B 1 39 ? -20.728 3.770 -25.770 1.00 48.11 39 GLN B N 1
ATOM 1228 C CA . GLN B 1 39 ? -21.814 4.499 -26.424 1.00 48.54 39 GLN B CA 1
ATOM 1229 C C . GLN B 1 39 ? -22.031 4.074 -27.867 1.00 44.37 39 GLN B C 1
ATOM 1230 O O . GLN B 1 39 ? -23.135 4.261 -28.405 1.00 44.16 39 GLN B O 1
ATOM 1236 N N . LEU B 1 40 ? -21.000 3.545 -28.520 1.00 44.27 40 LEU B N 1
ATOM 1237 C CA . LEU B 1 40 ? -21.105 3.187 -29.925 1.00 42.26 40 LEU B CA 1
ATOM 1238 C C . LEU B 1 40 ? -20.992 1.686 -30.151 1.00 47.43 40 LEU B C 1
ATOM 1239 O O . LEU B 1 40 ? -21.885 1.094 -30.752 1.00 45.83 40 LEU B O 1
ATOM 1244 N N . ARG B 1 41 ? -19.899 1.054 -29.718 1.00 44.05 41 ARG B N 1
ATOM 1245 C CA . ARG B 1 41 ? -19.649 -0.343 -30.070 1.00 46.71 41 ARG B CA 1
ATOM 1246 C C . ARG B 1 41 ? -20.708 -1.269 -29.482 1.00 50.17 41 ARG B C 1
ATOM 1247 O O . ARG B 1 41 ? -21.423 -1.957 -30.215 1.00 50.77 41 ARG B O 1
ATOM 1255 N N . ASN B 1 42 ? -20.793 -1.317 -28.153 1.00 48.48 42 ASN B N 1
ATOM 1256 C CA . ASN B 1 42 ? -21.725 -2.220 -27.489 1.00 50.97 42 ASN B CA 1
ATOM 1257 C C . ASN B 1 42 ? -23.168 -2.054 -27.957 1.00 51.72 42 ASN B C 1
ATOM 1258 O O . ASN B 1 42 ? -23.838 -3.075 -28.173 1.00 54.19 42 ASN B O 1
ATOM 1263 N N . PRO B 1 43 ? -23.703 -0.849 -28.132 1.00 52.17 43 PRO B N 1
ATOM 1264 C CA . PRO B 1 43 ? -25.073 -0.760 -28.665 1.00 53.51 43 PRO B CA 1
ATOM 1265 C C . PRO B 1 43 ? -25.190 -1.267 -30.087 1.00 53.68 43 PRO B C 1
ATOM 1266 O O . PRO B 1 43 ? -26.175 -1.926 -30.429 1.00 54.88 43 PRO B O 1
ATOM 1270 N N . LEU B 1 44 ? -24.201 -0.989 -30.936 1.00 53.67 44 LEU B N 1
ATOM 1271 C CA . LEU B 1 44 ? -24.320 -1.430 -32.318 1.00 54.32 44 LEU B CA 1
ATOM 1272 C C . LEU B 1 44 ? -24.180 -2.936 -32.453 1.00 58.18 44 LEU B C 1
ATOM 1273 O O . LEU B 1 44 ? -24.671 -3.499 -33.435 1.00 57.75 44 LEU B O 1
ATOM 1278 N N . TYR B 1 45 ? -23.530 -3.599 -31.496 1.00 52.30 45 TYR B N 1
ATOM 1279 C CA . TYR B 1 45 ? -23.421 -5.050 -31.571 1.00 57.80 45 TYR B CA 1
ATOM 1280 C C . TYR B 1 45 ? -24.764 -5.698 -31.288 1.00 61.23 45 TYR B C 1
ATOM 1281 O O . TYR B 1 45 ? -25.180 -6.604 -32.010 1.00 62.48 45 TYR B O 1
ATOM 1290 N N . LEU B 1 46 ? -25.464 -5.228 -30.252 1.00 59.85 46 LEU B N 1
ATOM 1291 C CA . LEU B 1 46 ? -26.835 -5.671 -30.006 1.00 63.22 46 LEU B CA 1
ATOM 1292 C C . LEU B 1 46 ? -27.731 -5.426 -31.212 1.00 62.22 46 LEU B C 1
ATOM 1293 O O . LEU B 1 46 ? -28.454 -6.329 -31.653 1.00 66.17 46 LEU B O 1
ATOM 1298 N N . LYS B 1 47 ? -27.719 -4.203 -31.745 1.00 57.91 47 LYS B N 1
ATOM 1299 C CA . LYS B 1 47 ? -28.507 -3.910 -32.941 1.00 57.62 47 LYS B CA 1
ATOM 1300 C C . LYS B 1 47 ? -28.230 -4.913 -34.058 1.00 59.04 47 LYS B C 1
ATOM 1301 O O . LYS B 1 47 ? -29.143 -5.327 -34.776 1.00 59.87 47 LYS B O 1
ATOM 1303 N N . ALA B 1 48 ? -26.981 -5.328 -34.209 1.00 55.69 48 ALA B N 1
ATOM 1304 C CA . ALA B 1 48 ? -26.643 -6.247 -35.285 1.00 57.67 48 ALA B CA 1
ATOM 1305 C C . ALA B 1 48 ? -27.128 -7.667 -35.010 1.00 63.38 48 ALA B C 1
ATOM 1306 O O . ALA B 1 48 ? -27.537 -8.365 -35.943 1.00 64.43 48 ALA B O 1
ATOM 1308 N N . MET B 1 49 ? -27.096 -8.113 -33.752 1.00 59.80 49 MET B N 1
ATOM 1309 C CA . MET B 1 49 ? -27.523 -9.470 -33.449 1.00 66.08 49 MET B CA 1
ATOM 1310 C C . MET B 1 49 ? -29.038 -9.624 -33.526 1.00 67.06 49 MET B C 1
ATOM 1311 O O . MET B 1 49 ? -29.540 -10.753 -33.488 1.00 70.54 49 MET B O 1
ATOM 1316 N N . SER B 1 50 ? -29.766 -8.518 -33.642 1.00 67.14 50 SER B N 1
ATOM 1317 C CA . SER B 1 50 ? -31.206 -8.525 -33.841 1.00 66.96 50 SER B CA 1
ATOM 1318 C C . SER B 1 50 ? -31.593 -8.365 -35.296 1.00 62.80 50 SER B C 1
ATOM 1319 O O . SER B 1 50 ? -32.778 -8.283 -35.598 1.00 66.47 50 SER B O 1
ATOM 1322 N N . LEU B 1 51 ? -30.634 -8.293 -36.198 1.00 64.29 51 LEU B N 1
ATOM 1323 C CA . LEU B 1 51 ? -30.939 -8.235 -37.614 1.00 63.49 51 LEU B CA 1
ATOM 1324 C C . LEU B 1 51 ? -31.320 -9.619 -38.114 1.00 66.51 51 LEU B C 1
ATOM 1325 O O . LEU B 1 51 ? -31.131 -10.620 -37.421 1.00 70.68 51 LEU B O 1
ATOM 1330 N N . PRO B 1 52 ? -31.909 -9.708 -39.305 1.00 65.13 52 PRO B N 1
ATOM 1331 C CA . PRO B 1 52 ? -32.062 -11.026 -39.927 1.00 68.90 52 PRO B CA 1
ATOM 1332 C C . PRO B 1 52 ? -30.696 -11.562 -40.314 1.00 66.86 52 PRO B C 1
ATOM 1333 O O . PRO B 1 52 ? -29.806 -10.805 -40.700 1.00 64.63 52 PRO B O 1
ATOM 1337 N N . ARG B 1 53 ? -30.542 -12.881 -40.197 1.00 59.55 53 ARG B N 1
ATOM 1338 C CA . ARG B 1 53 ? -29.244 -13.524 -40.385 1.00 60.11 53 ARG B CA 1
ATOM 1339 C C . ARG B 1 53 ? -28.648 -13.252 -41.761 1.00 58.25 53 ARG B C 1
ATOM 1340 O O . ARG B 1 53 ? -27.420 -13.207 -41.898 1.00 56.81 53 ARG B O 1
ATOM 1348 N N . SER B 1 54 ? -29.485 -13.074 -42.787 1.00 64.55 54 SER B N 1
ATOM 1349 C CA . SER B 1 54 ? -29.006 -12.796 -44.140 1.00 63.74 54 SER B CA 1
ATOM 1350 C C . SER B 1 54 ? -28.494 -11.370 -44.320 1.00 61.57 54 SER B C 1
ATOM 1351 O O . SER B 1 54 ? -27.790 -11.107 -45.302 1.00 59.77 54 SER B O 1
ATOM 1354 N N . ALA B 1 55 ? -28.816 -10.465 -43.397 1.00 65.83 55 ALA B N 1
ATOM 1355 C CA . ALA B 1 55 ? -28.632 -9.035 -43.614 1.00 61.30 55 ALA B CA 1
ATOM 1356 C C . ALA B 1 55 ? -27.203 -8.695 -44.016 1.00 60.38 55 ALA B C 1
ATOM 1357 O O . ALA B 1 55 ? -26.236 -9.154 -43.391 1.00 60.94 55 ALA B O 1
ATOM 1359 N N . LYS B 1 56 ? -27.081 -7.892 -45.072 1.00 63.02 56 LYS B N 1
ATOM 1360 C CA . LYS B 1 56 ? -25.806 -7.368 -45.540 1.00 64.42 56 LYS B CA 1
ATOM 1361 C C . LYS B 1 56 ? -25.662 -5.917 -45.092 1.00 59.35 56 LYS B C 1
ATOM 1362 O O . LYS B 1 56 ? -26.642 -5.169 -45.050 1.00 58.58 56 LYS B O 1
ATOM 1368 N N . LEU B 1 57 ? -24.441 -5.527 -44.738 1.00 62.17 57 LEU B N 1
ATOM 1369 C CA . LEU B 1 57 ? -24.192 -4.204 -44.187 1.00 56.97 57 LEU B CA 1
ATOM 1370 C C . LEU B 1 57 ? -23.857 -3.213 -45.285 1.00 55.85 57 LEU B C 1
ATOM 1371 O O . LEU B 1 57 ? -23.307 -3.565 -46.329 1.00 57.94 57 LEU B O 1
ATOM 1376 N N . SER B 1 58 ? -24.196 -1.966 -45.034 1.00 59.53 58 SER B N 1
ATOM 1377 C CA . SER B 1 58 ? -23.859 -0.875 -45.933 1.00 58.24 58 SER B CA 1
ATOM 1378 C C . SER B 1 58 ? -22.473 -0.377 -45.554 1.00 53.81 58 SER B C 1
ATOM 1379 O O . SER B 1 58 ? -22.273 0.132 -44.447 1.00 51.10 58 SER B O 1
ATOM 1382 N N . GLN B 1 59 ? -21.501 -0.581 -46.445 1.00 58.71 59 GLN B N 1
ATOM 1383 C CA . GLN B 1 59 ? -20.154 -0.068 -46.201 1.00 55.15 59 GLN B CA 1
ATOM 1384 C C . GLN B 1 59 ? -20.112 1.450 -46.096 1.00 56.59 59 GLN B C 1
ATOM 1385 O O . GLN B 1 59 ? -19.438 1.961 -45.186 1.00 54.36 59 GLN B O 1
ATOM 1391 N N . PRO B 1 60 ? -20.768 2.225 -46.971 1.00 56.32 60 PRO B N 1
ATOM 1392 C CA . PRO B 1 60 ? -20.766 3.688 -46.782 1.00 56.74 60 PRO B CA 1
ATOM 1393 C C . PRO B 1 60 ? -21.232 4.107 -45.404 1.00 53.75 60 PRO B C 1
ATOM 1394 O O . PRO B 1 60 ? -20.736 5.096 -44.854 1.00 52.90 60 PRO B O 1
ATOM 1398 N N . CYS B 1 61 ? -22.193 3.380 -44.835 1.00 56.28 61 CYS B N 1
ATOM 1399 C CA . CYS B 1 61 ? -22.645 3.674 -43.483 1.00 53.76 61 CYS B CA 1
ATOM 1400 C C . CYS B 1 61 ? -21.517 3.484 -42.488 1.00 50.47 61 CYS B C 1
ATOM 1401 O O . CYS B 1 61 ? -21.328 4.295 -41.575 1.00 48.14 61 CYS B O 1
ATOM 1404 N N . LEU B 1 62 ? -20.753 2.409 -42.648 1.00 53.81 62 LEU B N 1
ATOM 1405 C CA . LEU B 1 62 ? -19.666 2.145 -41.716 1.00 51.40 62 LEU B CA 1
ATOM 1406 C C . LEU B 1 62 ? -18.560 3.178 -41.855 1.00 51.44 62 LEU B C 1
ATOM 1407 O O . LEU B 1 62 ? -17.954 3.577 -40.859 1.00 49.87 62 LEU B O 1
ATOM 1412 N N . ASN B 1 63 ? -18.298 3.639 -43.078 1.00 50.84 63 ASN B N 1
ATOM 1413 C CA . ASN B 1 63 ? -17.278 4.664 -43.268 1.00 53.76 63 ASN B CA 1
ATOM 1414 C C . ASN B 1 63 ? -17.693 5.976 -42.620 1.00 53.60 63 ASN B C 1
ATOM 1415 O O . ASN B 1 63 ? -16.900 6.611 -41.919 1.00 53.01 63 ASN B O 1
ATOM 1420 N N . LYS B 1 64 ? -18.938 6.394 -42.835 1.00 54.01 64 LYS B N 1
ATOM 1421 C CA . LYS B 1 64 ? -19.441 7.574 -42.147 1.00 54.29 64 LYS B CA 1
ATOM 1422 C C . LYS B 1 64 ? -19.240 7.452 -40.642 1.00 51.96 64 LYS B C 1
ATOM 1423 O O . LYS B 1 64 ? -18.937 8.448 -39.971 1.00 52.15 64 LYS B O 1
ATOM 1426 N N . MET B 1 65 ? -19.355 6.234 -40.102 1.00 51.05 65 MET B N 1
ATOM 1427 C CA . MET B 1 65 ? -19.161 6.040 -38.669 1.00 47.85 65 MET B CA 1
ATOM 1428 C C . MET B 1 65 ? -17.699 6.236 -38.265 1.00 45.28 65 MET B C 1
ATOM 1429 O O . MET B 1 65 ? -17.416 6.816 -37.212 1.00 42.92 65 MET B O 1
ATOM 1434 N N . ILE B 1 66 ? -16.750 5.762 -39.070 1.00 48.72 66 ILE B N 1
ATOM 1435 C CA . ILE B 1 66 ? -15.347 5.910 -38.675 1.00 48.77 66 ILE B CA 1
ATOM 1436 C C . ILE B 1 66 ? -14.925 7.365 -38.761 1.00 50.81 66 ILE B C 1
ATOM 1437 O O . ILE B 1 66 ? -14.248 7.883 -37.868 1.00 49.01 66 ILE B O 1
ATOM 1442 N N . ASP B 1 67 ? -15.282 8.034 -39.855 1.00 48.61 67 ASP B N 1
ATOM 1443 C CA . ASP B 1 67 ? -14.981 9.453 -39.979 1.00 51.97 67 ASP B CA 1
ATOM 1444 C C . ASP B 1 67 ? -15.552 10.232 -38.804 1.00 51.28 67 ASP B C 1
ATOM 1445 O O . ASP B 1 67 ? -14.855 11.048 -38.190 1.00 52.98 67 ASP B O 1
ATOM 1450 N N . GLU B 1 68 ? -16.806 9.959 -38.445 1.00 50.00 68 GLU B N 1
ATOM 1451 C CA . GLU B 1 68 ? -17.433 10.721 -37.374 1.00 49.55 68 GLU B CA 1
ATOM 1452 C C . GLU B 1 68 ? -16.816 10.406 -36.013 1.00 46.50 68 GLU B C 1
ATOM 1453 O O . GLU B 1 68 ? -16.733 11.297 -35.157 1.00 46.33 68 GLU B O 1
ATOM 1459 N N . VAL B 1 69 ? -16.347 9.175 -35.790 1.00 44.09 69 VAL B N 1
ATOM 1460 C CA . VAL B 1 69 ? -15.581 8.900 -34.569 1.00 44.61 69 VAL B CA 1
ATOM 1461 C C . VAL B 1 69 ? -14.334 9.775 -34.496 1.00 43.00 69 VAL B C 1
ATOM 1462 O O . VAL B 1 69 ? -14.011 10.322 -33.438 1.00 42.26 69 VAL B O 1
ATOM 1466 N N . ASN B 1 70 ? -13.604 9.915 -35.602 1.00 41.87 70 ASN B N 1
ATOM 1467 C CA . ASN B 1 70 ? -12.378 10.718 -35.559 1.00 45.87 70 ASN B CA 1
ATOM 1468 C C . ASN B 1 70 ? -12.692 12.198 -35.333 1.00 46.51 70 ASN B C 1
ATOM 1469 O O . ASN B 1 70 ? -12.070 12.855 -34.492 1.00 44.80 70 ASN B O 1
ATOM 1474 N N . ASP B 1 71 ? -13.683 12.727 -36.050 1.00 44.03 71 ASP B N 1
ATOM 1475 C CA . ASP B 1 71 ? -14.104 14.112 -35.840 1.00 46.98 71 ASP B CA 1
ATOM 1476 C C . ASP B 1 71 ? -14.546 14.353 -34.399 1.00 43.48 71 ASP B C 1
ATOM 1477 O O . ASP B 1 71 ? -14.169 15.358 -33.790 1.00 42.55 71 ASP B O 1
ATOM 1482 N N . LEU B 1 72 ? -15.311 13.418 -33.820 1.00 42.91 72 LEU B N 1
ATOM 1483 C CA . LEU B 1 72 ? -15.752 13.591 -32.438 1.00 40.20 72 LEU B CA 1
ATOM 1484 C C . LEU B 1 72 ? -14.582 13.542 -31.477 1.00 39.99 72 LEU B C 1
ATOM 1485 O O . LEU B 1 72 ? -14.544 14.294 -30.497 1.00 40.85 72 LEU B O 1
ATOM 1490 N N . GLU B 1 73 ? -13.624 12.642 -31.719 1.00 40.66 73 GLU B N 1
ATOM 1491 C CA . GLU B 1 73 ? -12.495 12.559 -30.804 1.00 39.41 73 GLU B CA 1
ATOM 1492 C C . GLU B 1 73 ? -11.531 13.720 -31.015 1.00 41.96 73 GLU B C 1
ATOM 1493 O O . GLU B 1 73 ? -10.925 14.209 -30.059 1.00 41.01 73 GLU B O 1
ATOM 1499 N N . SER B 1 74 ? -11.351 14.158 -32.255 1.00 38.79 74 SER B N 1
ATOM 1500 C CA . SER B 1 74 ? -10.594 15.384 -32.492 1.00 41.32 74 SER B CA 1
ATOM 1501 C C . SER B 1 74 ? -11.185 16.549 -31.697 1.00 43.92 74 SER B C 1
ATOM 1502 O O . SER B 1 74 ? -10.456 17.379 -31.135 1.00 44.12 74 SER B O 1
ATOM 1505 N N . THR B 1 75 ? -12.512 16.597 -31.599 1.00 41.02 75 THR B N 1
ATOM 1506 C CA . THR B 1 75 ? -13.156 17.706 -30.904 1.00 43.96 75 THR B CA 1
ATOM 1507 C C . THR B 1 75 ? -13.073 17.542 -29.389 1.00 42.32 75 THR B C 1
ATOM 1508 O O . THR B 1 75 ? -12.916 18.533 -28.672 1.00 43.89 75 THR B O 1
ATOM 1512 N N . PHE B 1 76 ? -13.141 16.302 -28.895 1.00 42.46 76 PHE B N 1
ATOM 1513 C CA . PHE B 1 76 ? -12.943 16.040 -27.471 1.00 43.95 76 PHE B CA 1
ATOM 1514 C C . PHE B 1 76 ? -11.552 16.498 -27.022 1.00 44.69 76 PHE B C 1
ATOM 1515 O O . PHE B 1 76 ? -11.410 17.190 -26.007 1.00 44.63 76 PHE B O 1
ATOM 1523 N N . TYR B 1 77 ? -10.512 16.106 -27.765 1.00 44.22 77 TYR B N 1
ATOM 1524 C CA . TYR B 1 77 ? -9.149 16.427 -27.355 1.00 43.63 77 TYR B CA 1
ATOM 1525 C C . TYR B 1 77 ? -8.908 17.934 -27.379 1.00 48.87 77 TYR B C 1
ATOM 1526 O O . TYR B 1 77 ? -8.286 18.482 -26.461 1.00 50.23 77 TYR B O 1
ATOM 1535 N N . ALA B 1 78 ? -9.409 18.623 -28.410 1.00 43.82 78 ALA B N 1
ATOM 1536 C CA . ALA B 1 78 ? -9.363 20.083 -28.419 1.00 48.57 78 ALA B CA 1
ATOM 1537 C C . ALA B 1 78 ? -10.009 20.648 -27.163 1.00 50.60 78 ALA B C 1
ATOM 1538 O O . ALA B 1 78 ? -9.474 21.557 -26.519 1.00 54.13 78 ALA B O 1
ATOM 1540 N N . GLY B 1 79 ? -11.161 20.092 -26.784 1.00 50.97 79 GLY B N 1
ATOM 1541 C CA . GLY B 1 79 ? -11.834 20.528 -25.564 1.00 51.14 79 GLY B CA 1
ATOM 1542 C C . GLY B 1 79 ? -11.041 20.194 -24.318 1.00 52.95 79 GLY B C 1
ATOM 1543 O O . GLY B 1 79 ? -11.231 20.806 -23.257 1.00 55.66 79 GLY B O 1
ATOM 1544 N N . PHE B 1 80 ? -10.149 19.218 -24.434 1.00 51.09 80 PHE B N 1
ATOM 1545 C CA . PHE B 1 80 ? -9.239 18.837 -23.365 1.00 51.40 80 PHE B CA 1
ATOM 1546 C C . PHE B 1 80 ? -8.059 19.799 -23.264 1.00 56.98 80 PHE B C 1
ATOM 1547 O O . PHE B 1 80 ? -7.465 19.939 -22.188 1.00 58.71 80 PHE B O 1
ATOM 1555 N N . SER B 1 81 ? -7.714 20.475 -24.361 1.00 50.63 81 SER B N 1
ATOM 1556 C CA . SER B 1 81 ? -6.508 21.294 -24.402 1.00 54.04 81 SER B CA 1
ATOM 1557 C C . SER B 1 81 ? -6.764 22.738 -24.859 1.00 59.03 81 SER B C 1
ATOM 1558 O O . SER B 1 81 ? -7.229 23.563 -24.068 1.00 62.53 81 SER B O 1
ATOM 1561 N N . PHE B 1 82 ? -6.475 23.056 -26.126 1.00 54.12 82 PHE B N 1
ATOM 1562 C CA . PHE B 1 82 ? -6.398 24.455 -26.534 1.00 59.99 82 PHE B CA 1
ATOM 1563 C C . PHE B 1 82 ? -7.761 25.131 -26.612 1.00 62.29 82 PHE B C 1
ATOM 1564 O O . PHE B 1 82 ? -7.818 26.362 -26.666 1.00 67.93 82 PHE B O 1
ATOM 1572 N N . ASN B 1 83 ? -8.855 24.373 -26.625 1.00 55.29 83 ASN B N 1
ATOM 1573 C CA . ASN B 1 83 ? -10.190 24.949 -26.641 1.00 57.85 83 ASN B CA 1
ATOM 1574 C C . ASN B 1 83 ? -10.819 24.970 -25.257 1.00 58.42 83 ASN B C 1
ATOM 1575 O O . ASN B 1 83 ? -12.018 25.231 -25.133 1.00 60.35 83 ASN B O 1
ATOM 1580 N N . CYS B 1 84 ? -10.042 24.709 -24.209 1.00 61.47 84 CYS B N 1
ATOM 1581 C CA . CYS B 1 84 ? -10.624 24.744 -22.873 1.00 65.14 84 CYS B CA 1
ATOM 1582 C C . CYS B 1 84 ? -10.785 26.174 -22.375 1.00 73.43 84 CYS B C 1
ATOM 1583 O O . CYS B 1 84 ? -11.878 26.569 -21.959 1.00 73.88 84 CYS B O 1
ATOM 1586 N N . HIS B 1 85 ? -9.700 26.950 -22.394 1.00 65.17 85 HIS B N 1
ATOM 1587 C CA . HIS B 1 85 ? -9.709 28.374 -22.054 1.00 72.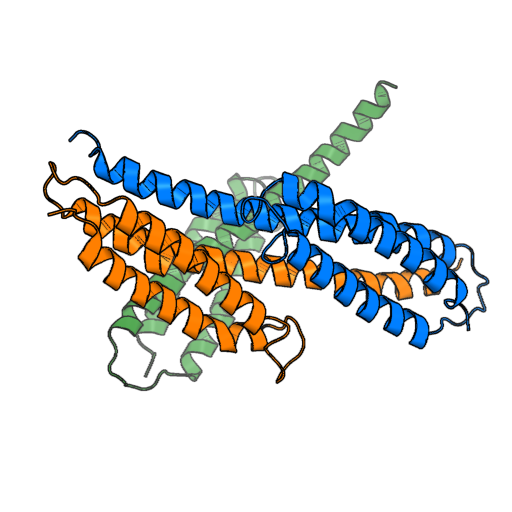31 85 HIS B CA 1
ATOM 1588 C C . HIS B 1 85 ? -9.909 28.622 -20.557 1.00 75.47 85 HIS B C 1
ATOM 1589 O O . HIS B 1 85 ? -9.092 29.299 -19.914 1.00 79.92 85 HIS B O 1
ATOM 1596 N N . ASP B 1 86 ? -10.991 28.071 -19.996 1.00 77.07 86 ASP B N 1
ATOM 1597 C CA . ASP B 1 86 ? -11.430 28.382 -18.641 1.00 77.34 86 ASP B CA 1
ATOM 1598 C C . ASP B 1 86 ? -10.650 27.645 -17.560 1.00 75.56 86 ASP B C 1
ATOM 1599 O O . ASP B 1 86 ? -10.764 28.017 -16.388 1.00 80.04 86 ASP B O 1
ATOM 1604 N N . HIS B 1 87 ? -9.880 26.610 -17.909 1.00 76.77 87 HIS B N 1
ATOM 1605 C CA . HIS B 1 87 ? -8.965 25.980 -16.964 1.00 74.45 87 HIS B CA 1
ATOM 1606 C C . HIS B 1 87 ? -7.661 25.639 -17.669 1.00 72.59 87 HIS B C 1
ATOM 1607 O O . HIS B 1 87 ? -7.502 25.845 -18.878 1.00 71.78 87 HIS B O 1
ATOM 1614 N N . ASP B 1 88 ? -6.734 25.082 -16.895 1.00 73.58 88 ASP B N 1
ATOM 1615 C CA . ASP B 1 88 ? -5.399 24.782 -17.384 1.00 74.16 88 ASP B CA 1
ATOM 1616 C C . ASP B 1 88 ? -5.411 23.590 -18.341 1.00 70.01 88 ASP B C 1
ATOM 1617 O O . ASP B 1 88 ? -6.315 22.759 -18.337 1.00 64.68 88 ASP B O 1
ATOM 1622 N N . GLN B 1 89 ? -4.329 23.480 -19.112 1.00 71.66 89 GLN B N 1
ATOM 1623 C CA . GLN B 1 89 ? -4.392 22.940 -20.466 1.00 67.50 89 GLN B CA 1
ATOM 1624 C C . GLN B 1 89 ? -4.758 21.461 -20.546 1.00 64.51 89 GLN B C 1
ATOM 1625 O O . GLN B 1 89 ? -5.120 21.001 -21.631 1.00 65.46 89 GLN B O 1
ATOM 1631 N N . TYR B 1 90 ? -4.673 20.680 -19.467 1.00 65.56 90 TYR B N 1
ATOM 1632 C CA . TYR B 1 90 ? -5.026 19.262 -19.608 1.00 58.87 90 TYR B CA 1
ATOM 1633 C C . TYR B 1 90 ? -5.612 18.731 -18.312 1.00 57.61 90 TYR B C 1
ATOM 1634 O O . TYR B 1 90 ? -5.393 17.574 -17.941 1.00 55.35 90 TYR B O 1
ATOM 1643 N N . SER B 1 91 ? -6.363 19.571 -17.614 1.00 61.94 91 SER B N 1
ATOM 1644 C CA . SER B 1 91 ? -6.875 19.254 -16.294 1.00 62.72 91 SER B CA 1
ATOM 1645 C C . SER B 1 91 ? -8.102 18.355 -16.374 1.00 60.40 91 SER B C 1
ATOM 1646 O O . SER B 1 91 ? -8.724 18.184 -17.424 1.00 58.19 91 SER B O 1
ATOM 1649 N N . MET B 1 92 ? -8.456 17.793 -15.223 1.00 65.58 92 MET B N 1
ATOM 1650 C CA . MET B 1 92 ? -9.692 17.039 -15.124 1.00 66.00 92 MET B CA 1
ATOM 1651 C C . MET B 1 92 ? -10.880 17.929 -15.421 1.00 67.60 92 MET B C 1
ATOM 1652 O O . MET B 1 92 ? -11.869 17.471 -16.007 1.00 66.32 92 MET B O 1
ATOM 1657 N N . ASP B 1 93 ? -10.786 19.204 -15.031 1.00 64.26 93 ASP B N 1
ATOM 1658 C CA . ASP B 1 93 ? -11.844 20.167 -15.306 1.00 66.87 93 ASP B CA 1
ATOM 1659 C C . ASP B 1 93 ? -12.082 20.314 -16.803 1.00 63.11 93 ASP B C 1
ATOM 1660 O O . ASP B 1 93 ? -13.225 20.262 -17.267 1.00 64.17 93 ASP B O 1
ATOM 1665 N N . CYS B 1 94 ? -11.018 20.516 -17.580 1.00 62.54 94 CYS B N 1
ATOM 1666 C CA . CYS B 1 94 ? -11.185 20.538 -19.029 1.00 61.33 94 CYS B CA 1
ATOM 1667 C C . CYS B 1 94 ? -11.838 19.252 -19.514 1.00 58.99 94 CYS B C 1
ATOM 1668 O O . CYS B 1 94 ? -12.732 19.285 -20.367 1.00 56.82 94 CYS B O 1
ATOM 1671 N N . LEU B 1 95 ? -11.413 18.113 -18.959 1.00 62.21 95 LEU B N 1
ATOM 1672 C CA . LEU B 1 95 ? -11.994 16.826 -19.318 1.00 60.17 95 LEU B CA 1
ATOM 1673 C C . LEU B 1 95 ? -13.486 16.794 -19.032 1.00 60.31 95 LEU B C 1
ATOM 1674 O O . LEU B 1 95 ? -14.297 16.493 -19.913 1.00 58.03 95 LEU B O 1
ATOM 1679 N N . GLU B 1 96 ? -13.864 17.099 -17.790 1.00 58.44 96 GLU B N 1
ATOM 1680 C CA . GLU B 1 96 ? -15.250 16.991 -17.362 1.00 60.02 96 GLU B CA 1
ATOM 1681 C C . GLU B 1 96 ? -16.159 17.962 -18.105 1.00 62.03 96 GLU B C 1
ATOM 1682 O O . GLU B 1 96 ? -17.379 17.771 -18.125 1.00 62.02 96 GLU B O 1
ATOM 1688 N N . ALA B 1 97 ? -15.594 18.991 -18.731 1.00 58.79 97 ALA B N 1
ATOM 1689 C CA . ALA B 1 97 ? -16.413 19.945 -19.464 1.00 61.10 97 ALA B CA 1
ATOM 1690 C C . ALA B 1 97 ? -16.736 19.448 -20.863 1.00 57.14 97 ALA B C 1
ATOM 1691 O O . ALA B 1 97 ? -17.835 19.692 -21.370 1.00 59.89 97 ALA B O 1
ATOM 1693 N N . ALA B 1 98 ? -15.819 18.725 -21.491 1.00 55.66 98 ALA B N 1
ATOM 1694 C CA . ALA B 1 98 ? -15.975 18.370 -22.892 1.00 52.53 98 ALA B CA 1
ATOM 1695 C C . ALA B 1 98 ? -16.419 16.931 -23.111 1.00 48.62 98 ALA B C 1
ATOM 1696 O O . ALA B 1 98 ? -16.752 16.572 -24.247 1.00 46.53 98 ALA B O 1
ATOM 1698 N N . GLU B 1 99 ? -16.416 16.101 -22.066 1.00 54.34 99 GLU B N 1
ATOM 1699 C CA . GLU B 1 99 ? -16.618 14.663 -22.226 1.00 52.37 99 GLU B CA 1
ATOM 1700 C C . GLU B 1 99 ? -18.090 14.327 -22.410 1.00 54.65 99 GLU B C 1
ATOM 1701 O O . GLU B 1 99 ? -18.405 13.420 -23.203 1.00 50.89 99 GLU B O 1
ATOM 1707 N N . PRO B 1 100 ? -19.018 15.008 -21.696 1.00 51.92 100 PRO B N 1
ATOM 1708 C CA . PRO B 1 100 ? -20.438 14.775 -21.986 1.00 53.29 100 PRO B CA 1
ATOM 1709 C C . PRO B 1 100 ? -20.793 15.062 -23.427 1.00 53.07 100 PRO B C 1
ATOM 1710 O O . PRO B 1 100 ? -21.512 14.273 -24.049 1.00 51.82 100 PRO B O 1
ATOM 1714 N N . THR B 1 101 ? -20.280 16.157 -23.984 1.00 53.16 101 THR B N 1
ATOM 1715 C CA . THR B 1 101 ? -20.547 16.474 -25.383 1.00 51.96 101 THR B CA 1
ATOM 1716 C C . THR B 1 101 ? -20.060 15.361 -26.296 1.00 47.81 101 THR B C 1
ATOM 1717 O O . THR B 1 101 ? -20.723 14.998 -27.277 1.00 48.28 101 THR B O 1
ATOM 1721 N N . TYR B 1 102 ? -18.897 14.810 -25.977 1.00 49.77 102 TYR B N 1
ATOM 1722 C CA . TYR B 1 102 ? -18.346 13.696 -26.728 1.00 45.27 102 TYR B CA 1
ATOM 1723 C C . TYR B 1 102 ? -19.198 12.448 -26.573 1.00 42.34 102 TYR B C 1
ATOM 1724 O O . TYR B 1 102 ? -19.557 11.809 -27.561 1.00 41.53 102 TYR B O 1
ATOM 1733 N N . LEU B 1 103 ? -19.521 12.075 -25.337 1.00 43.48 103 LEU B N 1
ATOM 1734 C CA . LEU B 1 103 ? -20.439 10.956 -25.127 1.00 45.91 103 LEU B CA 1
ATOM 1735 C C . LEU B 1 103 ? -21.777 11.195 -25.835 1.00 46.14 103 LEU B C 1
ATOM 1736 O O . LEU B 1 103 ? -22.293 10.308 -26.527 1.00 45.36 103 LEU B O 1
ATOM 1741 N N . ASP B 1 104 ? -22.346 12.391 -25.678 1.00 46.58 104 ASP B N 1
ATOM 1742 C CA . ASP B 1 104 ? -23.614 12.710 -26.344 1.00 48.57 104 ASP B CA 1
ATOM 1743 C C . ASP B 1 104 ? -23.486 12.571 -27.855 1.00 47.82 104 ASP B C 1
ATOM 1744 O O . ASP B 1 104 ? -24.404 12.085 -28.522 1.00 47.91 104 ASP B O 1
ATOM 1749 N N . GLY B 1 105 ? -22.343 12.985 -28.413 1.00 48.74 105 GLY B N 1
ATOM 1750 C CA . GLY B 1 105 ? -22.161 12.891 -29.853 1.00 47.70 105 GLY B CA 1
ATOM 1751 C C . GLY B 1 105 ? -22.049 11.460 -30.336 1.00 45.47 105 GLY B C 1
ATOM 1752 O O . GLY B 1 105 ? -22.516 11.129 -31.425 1.00 46.82 105 GLY B O 1
ATOM 1753 N N . LEU B 1 106 ? -21.421 10.598 -29.533 1.00 44.40 106 LEU B N 1
ATOM 1754 C CA . LEU B 1 106 ? -21.264 9.198 -29.905 1.00 41.12 106 LEU B CA 1
ATOM 1755 C C . LEU B 1 106 ? -22.595 8.460 -29.873 1.00 45.30 106 LEU B C 1
ATOM 1756 O O . LEU B 1 106 ? -22.853 7.597 -30.726 1.00 43.92 106 LEU B O 1
ATOM 1761 N N . LYS B 1 107 ? -23.425 8.751 -28.859 1.00 46.46 107 LYS B N 1
ATOM 1762 C CA . LYS B 1 107 ? -24.751 8.150 -28.758 1.00 47.46 107 LYS B CA 1
ATOM 1763 C C . LYS B 1 107 ? -25.658 8.638 -29.879 1.00 48.61 107 LYS B C 1
ATOM 1764 O O . LYS B 1 107 ? -26.520 7.895 -30.356 1.00 50.84 107 LYS B O 1
ATOM 1768 N N . LYS B 1 108 ? -25.472 9.872 -30.326 1.00 46.19 108 LYS B N 1
ATOM 1769 C CA . LYS B 1 108 ? -26.154 10.305 -31.533 1.00 49.28 108 LYS B CA 1
ATOM 1770 C C . LYS B 1 108 ? -25.701 9.475 -32.724 1.00 47.30 108 LYS B C 1
ATOM 1771 O O . LYS B 1 108 ? -26.527 8.898 -33.436 1.00 50.42 108 LYS B O 1
ATOM 1777 N N . LEU B 1 109 ? -24.387 9.341 -32.913 1.00 44.43 109 LEU B N 1
ATOM 1778 C CA . LEU B 1 109 ? -23.869 8.543 -34.021 1.00 44.34 109 LEU B CA 1
ATOM 1779 C C . LEU B 1 109 ? -24.274 7.075 -33.911 1.00 43.79 109 LEU B C 1
ATOM 1780 O O . LEU B 1 109 ? -24.372 6.378 -34.932 1.00 42.78 109 LEU B O 1
ATOM 1785 N N . ALA B 1 110 ? -24.491 6.570 -32.693 1.00 44.61 110 ALA B N 1
ATOM 1786 C CA . ALA B 1 110 ? -24.989 5.206 -32.574 1.00 47.25 110 ALA B CA 1
ATOM 1787 C C . ALA B 1 110 ? -26.379 5.088 -33.179 1.00 51.14 110 ALA B C 1
ATOM 1788 O O . ALA B 1 110 ? -26.725 4.055 -33.748 1.00 52.31 110 ALA B O 1
ATOM 1790 N N . ALA B 1 111 ? -27.169 6.147 -33.112 1.00 47.72 111 ALA B N 1
ATOM 1791 C CA . ALA B 1 111 ? -28.506 6.076 -33.689 1.00 53.81 111 ALA B CA 1
ATOM 1792 C C . ALA B 1 111 ? -28.512 6.351 -35.192 1.00 53.99 111 ALA B C 1
ATOM 1793 O O . ALA B 1 111 ? -29.224 5.661 -35.933 1.00 54.77 111 ALA B O 1
ATOM 1795 N N . SER B 1 112 ? -27.719 7.324 -35.668 1.00 50.20 112 SER B N 1
ATOM 1796 C CA . SER B 1 112 ? -27.717 7.615 -37.099 1.00 51.94 112 SER B CA 1
ATOM 1797 C C . SER B 1 112 ? -27.175 6.428 -37.883 1.00 51.22 112 SER B C 1
ATOM 1798 O O . SER B 1 112 ? -27.683 6.116 -38.967 1.00 55.02 112 SER B O 1
ATOM 1801 N N . THR B 1 113 ? -26.172 5.730 -37.324 1.00 50.15 113 THR B N 1
ATOM 1802 C CA . THR B 1 113 ? -25.631 4.506 -37.921 1.00 49.03 113 THR B CA 1
ATOM 1803 C C . THR B 1 113 ? -26.654 3.367 -37.914 1.00 51.27 113 THR B C 1
ATOM 1804 O O . THR B 1 113 ? -26.713 2.576 -38.861 1.00 50.89 113 THR B O 1
ATOM 1808 N N . GLU B 1 114 ? -27.463 3.252 -36.860 1.00 53.90 114 GLU B N 1
ATOM 1809 C CA . GLU B 1 114 ? -28.507 2.222 -36.851 1.00 57.66 114 GLU B CA 1
ATOM 1810 C C . GLU B 1 114 ? -29.489 2.389 -38.016 1.00 60.35 114 GLU B C 1
ATOM 1811 O O . GLU B 1 114 ? -29.866 1.410 -38.661 1.00 61.62 114 GLU B O 1
ATOM 1817 N N . GLN B 1 115 ? -29.917 3.617 -38.305 1.00 54.33 115 GLN B N 1
ATOM 1818 C CA . GLN B 1 115 ? -30.824 3.800 -39.436 1.00 54.94 115 GLN B CA 1
ATOM 1819 C C . GLN B 1 115 ? -30.178 3.461 -40.778 1.00 55.66 115 GLN B C 1
ATOM 1820 O O . GLN B 1 115 ? -30.895 3.157 -41.728 1.00 60.00 115 GLN B O 1
ATOM 1826 N N . CYS B 1 116 ? -28.852 3.529 -40.906 1.00 56.48 116 CYS B N 1
ATOM 1827 C CA . CYS B 1 116 ? -28.221 3.240 -42.186 1.00 57.17 116 CYS B CA 1
ATOM 1828 C C . CYS B 1 116 ? -27.465 1.921 -42.194 1.00 55.10 116 CYS B C 1
ATOM 1829 O O . CYS B 1 116 ? -26.886 1.573 -43.226 1.00 56.37 116 CYS B O 1
ATOM 1832 N N . LEU B 1 117 ? -27.460 1.183 -41.080 1.00 54.97 117 LEU B N 1
ATOM 1833 C CA . LEU B 1 117 ? -26.588 0.021 -40.949 1.00 56.09 117 LEU B CA 1
ATOM 1834 C C . LEU B 1 117 ? -26.907 -1.042 -41.995 1.00 58.16 117 LEU B C 1
ATOM 1835 O O . LEU B 1 117 ? -26.009 -1.517 -42.702 1.00 56.09 117 LEU B O 1
ATOM 1840 N N . VAL B 1 118 ? -28.184 -1.437 -42.095 1.00 53.69 118 VAL B N 1
ATOM 1841 C CA . VAL B 1 118 ? -28.640 -2.392 -43.099 1.00 57.04 118 VAL B CA 1
ATOM 1842 C C . VAL B 1 118 ? -28.717 -1.691 -44.446 1.00 64.06 118 VAL B C 1
ATOM 1843 O O . VAL B 1 118 ? -29.236 -0.569 -44.550 1.00 66.34 118 VAL B O 1
ATOM 1847 N N . GLN B 1 119 ? -28.231 -2.347 -45.496 1.00 61.55 119 GLN B N 1
ATOM 1848 C CA . GLN B 1 119 ? -28.464 -1.848 -46.843 1.00 67.94 119 GLN B CA 1
ATOM 1849 C C . GLN B 1 119 ? -29.709 -2.535 -47.381 1.00 73.54 119 GLN B C 1
ATOM 1850 O O . GLN B 1 119 ? -29.686 -3.726 -47.707 1.00 75.20 119 GLN B O 1
ATOM 1856 N N . LYS B 1 120 ? -30.804 -1.787 -47.443 1.00 72.02 120 LYS B N 1
ATOM 1857 C CA . LYS B 1 120 ? -32.075 -2.330 -47.866 1.00 76.86 120 LYS B CA 1
ATOM 1858 C C . LYS B 1 120 ? -32.545 -1.564 -49.094 1.00 82.64 120 LYS B C 1
ATOM 1859 O O . LYS B 1 120 ? -31.840 -0.676 -49.576 1.00 83.17 120 LYS B O 1
ATOM 1861 N N . ARG C 1 5 ? 30.768 -11.531 -17.287 1.00 94.70 5 ARG C N 1
ATOM 1862 C CA . ARG C 1 5 ? 30.072 -11.850 -18.526 1.00 97.58 5 ARG C CA 1
ATOM 1863 C C . ARG C 1 5 ? 28.873 -12.768 -18.262 1.00 94.16 5 ARG C C 1
ATOM 1864 O O . ARG C 1 5 ? 27.740 -12.452 -18.634 1.00 91.08 5 ARG C O 1
ATOM 1866 N N . LYS C 1 6 ? 29.130 -13.909 -17.616 1.00 97.57 6 LYS C N 1
ATOM 1867 C CA . LYS C 1 6 ? 28.067 -14.846 -17.272 1.00 92.06 6 LYS C CA 1
ATOM 1868 C C . LYS C 1 6 ? 27.478 -14.611 -15.888 1.00 88.79 6 LYS C C 1
ATOM 1869 O O . LYS C 1 6 ? 26.314 -14.953 -15.666 1.00 83.92 6 LYS C O 1
ATOM 1871 N N . HIS C 1 7 ? 28.235 -14.052 -14.945 1.00 92.41 7 HIS C N 1
ATOM 1872 C CA . HIS C 1 7 ? 27.617 -13.685 -13.676 1.00 87.65 7 HIS C CA 1
ATOM 1873 C C . HIS C 1 7 ? 26.895 -12.345 -13.752 1.00 86.50 7 HIS C C 1
ATOM 1874 O O . HIS C 1 7 ? 26.142 -12.009 -12.828 1.00 81.04 7 HIS C O 1
ATOM 1881 N N . VAL C 1 8 ? 27.097 -11.579 -14.829 1.00 87.66 8 VAL C N 1
ATOM 1882 C CA . VAL C 1 8 ? 26.229 -10.435 -15.107 1.00 86.79 8 VAL C CA 1
ATOM 1883 C C . VAL C 1 8 ? 24.789 -10.902 -15.269 1.00 82.34 8 VAL C C 1
ATOM 1884 O O . VAL C 1 8 ? 23.834 -10.154 -15.007 1.00 79.34 8 VAL C O 1
ATOM 1888 N N . GLN C 1 9 ? 24.611 -12.145 -15.708 1.00 87.59 9 GLN C N 1
ATOM 1889 C CA . GLN C 1 9 ? 23.290 -12.745 -15.796 1.00 81.17 9 GLN C CA 1
ATOM 1890 C C . GLN C 1 9 ? 22.735 -13.106 -14.420 1.00 75.80 9 GLN C C 1
ATOM 1891 O O . GLN C 1 9 ? 21.513 -13.097 -14.227 1.00 72.22 9 GLN C O 1
ATOM 1897 N N . GLN C 1 10 ? 23.605 -13.378 -13.445 1.00 81.75 10 GLN C N 1
ATOM 1898 C CA . GLN C 1 10 ? 23.127 -13.687 -12.102 1.00 76.80 10 GLN C CA 1
ATOM 1899 C C . GLN C 1 10 ? 22.492 -12.475 -11.430 1.00 74.81 10 GLN C C 1
ATOM 1900 O O . GLN C 1 10 ? 21.532 -12.625 -10.661 1.00 70.22 10 GLN C O 1
ATOM 1906 N N . LEU C 1 11 ? 23.008 -11.275 -11.703 1.00 71.95 11 LEU C N 1
ATOM 1907 C CA . LEU C 1 11 ? 22.386 -10.060 -11.189 1.00 69.13 11 LEU C CA 1
ATOM 1908 C C . LEU C 1 11 ? 21.085 -9.744 -11.907 1.00 68.61 11 LEU C C 1
ATOM 1909 O O . LEU C 1 11 ? 20.198 -9.100 -11.334 1.00 65.02 11 LEU C O 1
ATOM 1914 N N . MET C 1 12 ? 20.977 -10.154 -13.170 1.00 71.77 12 MET C N 1
ATOM 1915 C CA . MET C 1 12 ? 19.724 -10.004 -13.893 1.00 69.18 12 MET C CA 1
ATOM 1916 C C . MET C 1 12 ? 18.599 -10.746 -13.192 1.00 63.88 12 MET C C 1
ATOM 1917 O O . MET C 1 12 ? 17.455 -10.287 -13.178 1.00 62.64 12 MET C O 1
ATOM 1922 N N . LYS C 1 13 ? 18.900 -11.898 -12.603 1.00 71.76 13 LYS C N 1
ATOM 1923 C CA . LYS C 1 13 ? 17.840 -12.726 -12.043 1.00 67.88 13 LYS C CA 1
ATOM 1924 C C . LYS C 1 13 ? 17.127 -12.011 -10.904 1.00 63.60 13 LYS C C 1
ATOM 1925 O O . LYS C 1 13 ? 15.902 -12.088 -10.787 1.00 62.40 13 LYS C O 1
ATOM 1931 N N . VAL C 1 14 ? 17.868 -11.284 -10.073 1.00 63.48 14 VAL C N 1
ATOM 1932 C CA . VAL C 1 14 ? 17.236 -10.652 -8.926 1.00 59.97 14 VAL C CA 1
ATOM 1933 C C . VAL C 1 14 ? 16.519 -9.372 -9.342 1.00 59.81 14 VAL C C 1
ATOM 1934 O O . VAL C 1 14 ? 15.520 -8.993 -8.730 1.00 57.20 14 VAL C O 1
ATOM 1938 N N . PHE C 1 15 ? 16.979 -8.698 -10.394 1.00 60.49 15 PHE C N 1
ATOM 1939 C CA . PHE C 1 15 ? 16.273 -7.503 -10.841 1.00 59.11 15 PHE C CA 1
ATOM 1940 C C . PHE C 1 15 ? 15.124 -7.824 -11.776 1.00 58.15 15 PHE C C 1
ATOM 1941 O O . PHE C 1 15 ? 14.150 -7.070 -11.813 1.00 56.08 15 PHE C O 1
ATOM 1949 N N . ARG C 1 16 ? 15.232 -8.899 -12.560 1.00 57.92 16 ARG C N 1
ATOM 1950 C CA . ARG C 1 16 ? 14.077 -9.358 -13.318 1.00 58.02 16 ARG C CA 1
ATOM 1951 C C . ARG C 1 16 ? 12.924 -9.681 -12.385 1.00 53.58 16 ARG C C 1
ATOM 1952 O O . ARG C 1 16 ? 11.759 -9.425 -12.709 1.00 52.15 16 ARG C O 1
ATOM 1960 N N . ALA C 1 17 ? 13.231 -10.239 -11.217 1.00 58.23 17 ALA C N 1
ATOM 1961 C CA . ALA C 1 17 ? 12.182 -10.526 -10.252 1.00 55.03 17 ALA C CA 1
ATOM 1962 C C . ALA C 1 17 ? 11.646 -9.253 -9.614 1.00 54.44 17 ALA C C 1
ATOM 1963 O O . ALA C 1 17 ? 10.475 -9.204 -9.236 1.00 53.24 17 ALA C O 1
ATOM 1965 N N . ILE C 1 18 ? 12.478 -8.223 -9.457 1.00 55.42 18 ILE C N 1
ATOM 1966 C CA . ILE C 1 18 ? 11.966 -6.959 -8.937 1.00 54.91 18 ILE C CA 1
ATOM 1967 C C . ILE C 1 18 ? 11.039 -6.310 -9.958 1.00 53.98 18 ILE C C 1
ATOM 1968 O O . ILE C 1 18 ? 9.929 -5.879 -9.627 1.00 53.01 18 ILE C O 1
ATOM 1973 N N . ASP C 1 19 ? 11.479 -6.256 -11.218 1.00 55.38 19 ASP C N 1
ATOM 1974 C CA . ASP C 1 19 ? 10.619 -5.921 -12.351 1.00 55.29 19 ASP C CA 1
ATOM 1975 C C . ASP C 1 19 ? 9.262 -6.605 -12.241 1.00 52.68 19 ASP C C 1
ATOM 1976 O O . ASP C 1 19 ? 8.209 -5.967 -12.355 1.00 50.95 19 ASP C O 1
ATOM 1981 N N . PHE C 1 20 ? 9.278 -7.917 -12.015 1.00 56.24 20 PHE C N 1
ATOM 1982 C CA . PHE C 1 20 ? 8.043 -8.683 -12.050 1.00 53.44 20 PHE C CA 1
ATOM 1983 C C . PHE C 1 20 ? 7.150 -8.359 -10.865 1.00 51.61 20 PHE C C 1
ATOM 1984 O O . PHE C 1 20 ? 5.926 -8.320 -11.016 1.00 50.17 20 PHE C O 1
ATOM 1992 N N . ASP C 1 21 ? 7.724 -8.094 -9.692 1.00 55.81 21 ASP C N 1
ATOM 1993 C CA . ASP C 1 21 ? 6.891 -7.690 -8.562 1.00 53.90 21 ASP C CA 1
ATOM 1994 C C . ASP C 1 21 ? 6.072 -6.448 -8.897 1.00 52.97 21 ASP C C 1
ATOM 1995 O O . ASP C 1 21 ? 4.897 -6.356 -8.525 1.00 52.52 21 ASP C O 1
ATOM 2000 N N . PHE C 1 22 ? 6.669 -5.493 -9.620 1.00 51.07 22 PHE C N 1
ATOM 2001 C CA . PHE C 1 22 ? 5.936 -4.307 -10.058 1.00 52.01 22 PHE C CA 1
ATOM 2002 C C . PHE C 1 22 ? 4.851 -4.671 -11.062 1.00 49.81 22 PHE C C 1
ATOM 2003 O O . PHE C 1 22 ? 3.730 -4.165 -10.982 1.00 48.04 22 PHE C O 1
ATOM 2011 N N . THR C 1 23 ? 5.177 -5.522 -12.036 1.00 48.99 23 THR C N 1
ATOM 2012 C CA . THR C 1 23 ? 4.152 -6.030 -12.940 1.00 50.35 23 THR C CA 1
ATOM 2013 C C . THR C 1 23 ? 2.995 -6.667 -12.165 1.00 47.38 23 THR C C 1
ATOM 2014 O O . THR C 1 23 ? 1.825 -6.440 -12.483 1.00 47.52 23 THR C O 1
ATOM 2018 N N . LYS C 1 24 ? 3.305 -7.429 -11.113 1.00 51.88 24 LYS C N 1
ATOM 2019 C CA . LYS C 1 24 ? 2.251 -8.038 -10.303 1.00 51.66 24 LYS C CA 1
ATOM 2020 C C . LYS C 1 24 ? 1.452 -6.977 -9.550 1.00 49.71 24 LYS C C 1
ATOM 2021 O O . LYS C 1 24 ? 0.230 -7.095 -9.426 1.00 48.70 24 LYS C O 1
ATOM 2027 N N . LYS C 1 25 ? 2.113 -5.911 -9.076 1.00 54.15 25 LYS C N 1
ATOM 2028 C CA . LYS C 1 25 ? 1.404 -4.852 -8.349 1.00 51.23 25 LYS C CA 1
ATOM 2029 C C . LYS C 1 25 ? 0.481 -4.047 -9.257 1.00 49.99 25 LYS C C 1
ATOM 2030 O O . LYS C 1 25 ? -0.558 -3.558 -8.804 1.00 49.97 25 LYS C O 1
ATOM 2036 N N . ALA C 1 26 ? 0.835 -3.872 -10.525 1.00 46.41 26 ALA C N 1
ATOM 2037 C CA . ALA C 1 26 ? -0.101 -3.218 -11.435 1.00 47.25 26 ALA C CA 1
ATOM 2038 C C . ALA C 1 26 ? -1.192 -4.162 -11.903 1.00 48.14 26 ALA C C 1
ATOM 2039 O O . ALA C 1 26 ? -2.242 -3.701 -12.351 1.00 49.84 26 ALA C O 1
ATOM 2041 N N . PHE C 1 27 ? -0.964 -5.473 -11.832 1.00 47.15 27 PHE C N 1
ATOM 2042 C CA . PHE C 1 27 ? -2.065 -6.392 -12.073 1.00 50.33 27 PHE C CA 1
ATOM 2043 C C . PHE C 1 27 ? -3.129 -6.254 -10.992 1.00 50.01 27 PHE C C 1
ATOM 2044 O O . PHE C 1 27 ? -4.327 -6.227 -11.296 1.00 48.55 27 PHE C O 1
ATOM 2052 N N . TYR C 1 28 ? -2.710 -6.146 -9.727 1.00 55.69 28 TYR C N 1
ATOM 2053 C CA . TYR C 1 28 ? -3.661 -5.874 -8.653 1.00 55.27 28 TYR C CA 1
ATOM 2054 C C . TYR C 1 28 ? -4.511 -4.652 -8.979 1.00 56.50 28 TYR C C 1
ATOM 2055 O O . TYR C 1 28 ? -5.741 -4.695 -8.903 1.00 59.18 28 TYR C O 1
ATOM 2064 N N . LEU C 1 29 ? -3.862 -3.556 -9.360 1.00 49.20 29 LEU C N 1
ATOM 2065 C CA . LEU C 1 29 ? -4.559 -2.301 -9.600 1.00 51.21 29 LEU C CA 1
ATOM 2066 C C . LEU C 1 29 ? -5.653 -2.455 -10.644 1.00 53.31 29 LEU C C 1
ATOM 2067 O O . LEU C 1 29 ? -6.750 -1.909 -10.488 1.00 51.21 29 LEU C O 1
ATOM 2072 N N . HIS C 1 30 ? -5.368 -3.184 -11.724 1.00 50.01 30 HIS C N 1
ATOM 2073 C CA . HIS C 1 30 ? -6.388 -3.408 -12.742 1.00 53.65 30 HIS C CA 1
ATOM 2074 C C . HIS C 1 30 ? -7.579 -4.171 -12.171 1.00 53.31 30 HIS C C 1
ATOM 2075 O O . HIS C 1 30 ? -8.728 -3.847 -12.474 1.00 55.21 30 HIS C O 1
ATOM 2082 N N . ARG C 1 31 ? -7.322 -5.175 -11.326 1.00 52.09 31 ARG C N 1
ATOM 2083 C CA . ARG C 1 31 ? -8.421 -5.960 -10.758 1.00 55.02 31 ARG C CA 1
ATOM 2084 C C . ARG C 1 31 ? -9.262 -5.129 -9.804 1.00 55.20 31 ARG C C 1
ATOM 2085 O O . ARG C 1 31 ? -10.479 -5.314 -9.723 1.00 56.87 31 ARG C O 1
ATOM 2093 N N . ALA C 1 32 ? -8.630 -4.237 -9.043 1.00 52.47 32 ALA C N 1
ATOM 2094 C CA . ALA C 1 32 ? -9.413 -3.376 -8.169 1.00 52.38 32 ALA C CA 1
ATOM 2095 C C . ALA C 1 32 ? -10.226 -2.380 -8.983 1.00 55.45 32 ALA C C 1
ATOM 2096 O O . ALA C 1 32 ? -11.398 -2.136 -8.679 1.00 56.32 32 ALA C O 1
ATOM 2098 N N . LYS C 1 33 ? -9.631 -1.822 -10.037 1.00 50.24 33 LYS C N 1
ATOM 2099 C CA . LYS C 1 33 ? -10.355 -0.908 -10.909 1.00 54.31 33 LYS C CA 1
ATOM 2100 C C . LYS C 1 33 ? -11.570 -1.593 -11.517 1.00 59.23 33 LYS C C 1
ATOM 2101 O O . LYS C 1 33 ? -12.694 -1.087 -11.433 1.00 59.08 33 LYS C O 1
ATOM 2107 N N . TYR C 1 34 ? -11.363 -2.754 -12.144 1.00 58.35 34 TYR C N 1
ATOM 2108 C CA . TYR C 1 34 ? -12.486 -3.420 -12.790 1.00 61.07 34 TYR C CA 1
ATOM 2109 C C . TYR C 1 34 ? -13.477 -3.968 -11.774 1.00 60.49 34 TYR C C 1
ATOM 2110 O O . TYR C 1 34 ? -14.661 -4.077 -12.088 1.00 63.42 34 TYR C O 1
ATOM 2119 N N . GLY C 1 35 ? -13.033 -4.257 -10.552 1.00 56.28 35 GLY C N 1
ATOM 2120 C CA . GLY C 1 35 ? -13.982 -4.562 -9.496 1.00 53.86 35 GLY C CA 1
ATOM 2121 C C . GLY C 1 35 ? -14.949 -3.422 -9.253 1.00 56.92 35 GLY C C 1
ATOM 2122 O O . GLY C 1 35 ? -16.158 -3.626 -9.145 1.00 58.01 35 GLY C O 1
ATOM 2123 N N . VAL C 1 36 ? -14.428 -2.196 -9.179 1.00 56.47 36 VAL C N 1
ATOM 2124 C CA . VAL C 1 36 ? -15.292 -1.036 -9.007 1.00 58.10 36 VAL C CA 1
ATOM 2125 C C . VAL C 1 36 ? -16.180 -0.846 -10.228 1.00 63.72 36 VAL C C 1
ATOM 2126 O O . VAL C 1 36 ? -17.380 -0.583 -10.102 1.00 64.23 36 VAL C O 1
ATOM 2130 N N . GLN C 1 37 ? -15.617 -0.982 -11.428 1.00 59.75 37 GLN C N 1
ATOM 2131 C CA . GLN C 1 37 ? -16.431 -0.793 -12.621 1.00 62.95 37 GLN C CA 1
ATOM 2132 C C . GLN C 1 37 ? -17.538 -1.841 -12.703 1.00 64.18 37 GLN C C 1
ATOM 2133 O O . GLN C 1 37 ? -18.674 -1.522 -13.061 1.00 66.24 37 GLN C O 1
ATOM 2139 N N . ASN C 1 38 ? -17.242 -3.088 -12.328 1.00 62.45 38 ASN C N 1
ATOM 2140 C CA . ASN C 1 38 ? -18.201 -4.170 -12.517 1.00 62.63 38 ASN C CA 1
ATOM 2141 C C . ASN C 1 38 ? -19.205 -4.245 -11.373 1.00 63.41 38 ASN C C 1
ATOM 2142 O O . ASN C 1 38 ? -20.414 -4.313 -11.607 1.00 64.89 38 ASN C O 1
ATOM 2147 N N . GLN C 1 39 ? -18.730 -4.231 -10.131 1.00 66.44 39 GLN C N 1
ATOM 2148 C CA . GLN C 1 39 ? -19.638 -4.437 -9.012 1.00 64.07 39 GLN C CA 1
ATOM 2149 C C . GLN C 1 39 ? -20.368 -3.166 -8.617 1.00 66.83 39 GLN C C 1
ATOM 2150 O O . GLN C 1 39 ? -21.488 -3.238 -8.101 1.00 66.64 39 GLN C O 1
ATOM 2156 N N . LEU C 1 40 ? -19.767 -2.003 -8.849 1.00 60.67 40 LEU C N 1
ATOM 2157 C CA . LEU C 1 40 ? -20.310 -0.758 -8.333 1.00 61.98 40 LEU C CA 1
ATOM 2158 C C . LEU C 1 40 ? -20.794 0.178 -9.435 1.00 67.45 40 LEU C C 1
ATOM 2159 O O . LEU C 1 40 ? -21.997 0.444 -9.512 1.00 68.15 40 LEU C O 1
ATOM 2164 N N . ARG C 1 41 ? -19.898 0.682 -10.290 1.00 59.83 41 ARG C N 1
ATOM 2165 C CA . ARG C 1 41 ? -20.279 1.696 -11.273 1.00 63.16 41 ARG C CA 1
ATOM 2166 C C . ARG C 1 41 ? -21.429 1.231 -12.162 1.00 67.42 41 ARG C C 1
ATOM 2167 O O . ARG C 1 41 ? -22.373 1.986 -12.412 1.00 68.99 41 ARG C O 1
ATOM 2175 N N . ASN C 1 42 ? -21.359 0.002 -12.674 1.00 65.40 42 ASN C N 1
ATOM 2176 C CA . ASN C 1 42 ? -22.330 -0.388 -13.699 1.00 67.39 42 ASN C CA 1
ATOM 2177 C C . ASN C 1 42 ? -23.752 -0.438 -13.159 1.00 69.91 42 ASN C C 1
ATOM 2178 O O . ASN C 1 42 ? -24.641 0.189 -13.769 1.00 69.86 42 ASN C O 1
ATOM 2183 N N . PRO C 1 43 ? -24.057 -1.128 -12.053 1.00 69.82 43 PRO C N 1
ATOM 2184 C CA . PRO C 1 43 ? -25.428 -1.066 -11.514 1.00 70.32 43 PRO C CA 1
ATOM 2185 C C . PRO C 1 43 ? -25.935 0.346 -11.238 1.00 73.64 43 PRO C C 1
ATOM 2186 O O . PRO C 1 43 ? -27.141 0.596 -11.372 1.00 74.89 43 PRO C O 1
ATOM 2190 N N . LEU C 1 44 ? -25.059 1.286 -10.869 1.00 68.63 44 LEU C N 1
ATOM 2191 C CA . LEU C 1 44 ? -25.550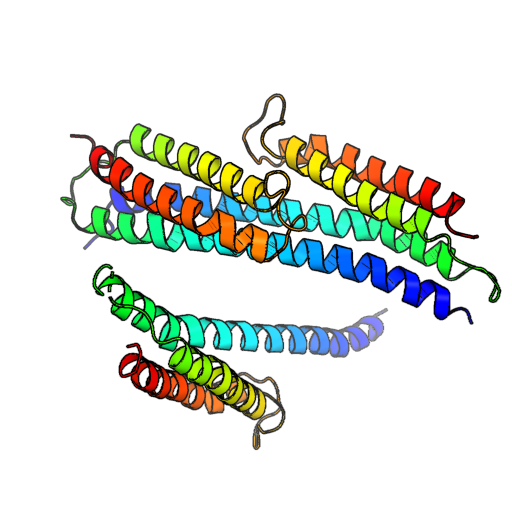 2.625 -10.551 1.00 70.38 44 LEU C CA 1
ATOM 2192 C C . LEU C 1 44 ? -25.847 3.431 -11.809 1.00 74.63 44 LEU C C 1
ATOM 2193 O O . LEU C 1 44 ? -26.819 4.190 -11.841 1.00 78.19 44 LEU C O 1
ATOM 2198 N N . TYR C 1 45 ? -25.035 3.269 -12.857 1.00 70.81 45 TYR C N 1
ATOM 2199 C CA . TYR C 1 45 ? -25.347 3.880 -14.146 1.00 73.54 45 TYR C CA 1
ATOM 2200 C C . TYR C 1 45 ? -26.716 3.434 -14.643 1.00 78.02 45 TYR C C 1
ATOM 2201 O O . TYR C 1 45 ? -27.433 4.210 -15.288 1.00 81.33 45 TYR C O 1
ATOM 2210 N N . LEU C 1 46 ? -27.102 2.196 -14.336 1.00 77.67 46 LEU C N 1
ATOM 2211 C CA . LEU C 1 46 ? -28.411 1.702 -14.729 1.00 78.70 46 LEU C CA 1
ATOM 2212 C C . LEU C 1 46 ? -29.504 2.296 -13.849 1.00 81.57 46 LEU C C 1
ATOM 2213 O O . LEU C 1 46 ? -30.463 2.884 -14.359 1.00 85.83 46 LEU C O 1
ATOM 2218 N N . LYS C 1 47 ? -29.356 2.183 -12.523 1.00 79.86 47 LYS C N 1
ATOM 2219 C CA . LYS C 1 47 ? -30.301 2.794 -11.594 1.00 77.13 47 LYS C CA 1
ATOM 2220 C C . LYS C 1 47 ? -30.488 4.279 -11.843 1.00 81.23 47 LYS C C 1
ATOM 2221 O O . LYS C 1 47 ? -31.515 4.832 -11.442 1.00 83.50 47 LYS C O 1
ATOM 2223 N N . ALA C 1 48 ? -29.535 4.931 -12.510 1.00 75.79 48 ALA C N 1
ATOM 2224 C CA . ALA C 1 48 ? -29.636 6.350 -12.822 1.00 78.78 48 ALA C CA 1
ATOM 2225 C C . ALA C 1 48 ? -30.148 6.629 -14.226 1.00 83.35 48 ALA C C 1
ATOM 2226 O O . ALA C 1 48 ? -30.853 7.623 -14.421 1.00 88.08 48 ALA C O 1
ATOM 2228 N N . MET C 1 49 ? -29.825 5.786 -15.211 1.00 81.61 49 MET C N 1
ATOM 2229 C CA . MET C 1 49 ? -30.418 5.948 -16.538 1.00 86.21 49 MET C CA 1
ATOM 2230 C C . MET C 1 49 ? -31.936 5.746 -16.533 1.00 90.03 49 MET C C 1
ATOM 2231 O O . MET C 1 49 ? -32.563 5.870 -17.593 1.00 94.54 49 MET C O 1
ATOM 2236 N N . SER C 1 50 ? -32.541 5.433 -15.380 1.00 88.33 50 SER C N 1
ATOM 2237 C CA . SER C 1 50 ? -33.985 5.244 -15.273 1.00 87.69 50 SER C CA 1
ATOM 2238 C C . SER C 1 50 ? -34.703 6.407 -14.598 1.00 90.47 50 SER C C 1
ATOM 2239 O O . SER C 1 50 ? -35.918 6.554 -14.777 1.00 93.30 50 SER C O 1
ATOM 2242 N N . LEU C 1 51 ? -33.984 7.240 -13.855 1.00 87.56 51 LEU C N 1
ATOM 2243 C CA . LEU C 1 51 ? -34.599 8.252 -13.023 1.00 91.13 51 LEU C CA 1
ATOM 2244 C C . LEU C 1 51 ? -35.314 9.304 -13.867 1.00 97.56 51 LEU C C 1
ATOM 2245 O O . LEU C 1 51 ? -35.107 9.393 -15.080 1.00 97.59 51 LEU C O 1
ATOM 2250 N N . PRO C 1 52 ? -36.198 10.093 -13.254 1.00 96.01 52 PRO C N 1
ATOM 2251 C CA . PRO C 1 52 ? -36.796 11.230 -13.964 1.00 99.98 52 PRO C CA 1
ATOM 2252 C C . PRO C 1 52 ? -35.903 12.464 -13.963 1.00 100.22 52 PRO C C 1
ATOM 2253 O O . PRO C 1 52 ? -35.071 12.665 -13.074 1.00 97.30 52 PRO C O 1
ATOM 2257 N N . ARG C 1 53 ? -36.094 13.292 -14.989 1.00 98.85 53 ARG C N 1
ATOM 2258 C CA . ARG C 1 53 ? -35.347 14.532 -15.148 1.00 98.28 53 ARG C CA 1
ATOM 2259 C C . ARG C 1 53 ? -35.715 15.523 -14.051 1.00 97.44 53 ARG C C 1
ATOM 2260 O O . ARG C 1 53 ? -35.277 15.388 -12.905 1.00 92.93 53 ARG C O 1
ATOM 2262 N N . ALA C 1 55 ? -35.886 14.367 -10.632 1.00 96.68 55 ALA C N 1
ATOM 2263 C CA . ALA C 1 55 ? -35.266 13.694 -9.499 1.00 92.01 55 ALA C CA 1
ATOM 2264 C C . ALA C 1 55 ? -33.846 14.187 -9.302 1.00 88.25 55 ALA C C 1
ATOM 2265 O O . ALA C 1 55 ? -33.062 14.207 -10.243 1.00 86.88 55 ALA C O 1
ATOM 2267 N N . LYS C 1 56 ? -33.524 14.593 -8.079 1.00 93.69 56 LYS C N 1
ATOM 2268 C CA . LYS C 1 56 ? -32.212 15.128 -7.743 1.00 92.25 56 LYS C CA 1
ATOM 2269 C C . LYS C 1 56 ? -31.418 14.092 -6.956 1.00 90.94 56 LYS C C 1
ATOM 2270 O O . LYS C 1 56 ? -31.973 13.367 -6.123 1.00 91.02 56 LYS C O 1
ATOM 2272 N N . LEU C 1 57 ? -30.116 14.028 -7.222 1.00 94.53 57 LEU C N 1
ATOM 2273 C CA . LEU C 1 57 ? -29.267 12.976 -6.674 1.00 91.05 57 LEU C CA 1
ATOM 2274 C C . LEU C 1 57 ? -28.684 13.386 -5.326 1.00 88.09 57 LEU C C 1
ATOM 2275 O O . LEU C 1 57 ? -28.274 14.533 -5.130 1.00 88.85 57 LEU C O 1
ATOM 2280 N N . SER C 1 58 ? -28.635 12.425 -4.406 1.00 96.72 58 SER C N 1
ATOM 2281 C CA . SER C 1 58 ? -28.253 12.667 -3.015 1.00 94.37 58 SER C CA 1
ATOM 2282 C C . SER C 1 58 ? -26.744 12.840 -2.914 1.00 93.01 58 SER C C 1
ATOM 2283 O O . SER C 1 58 ? -26.000 11.861 -2.835 1.00 91.35 58 SER C O 1
ATOM 2286 N N . GLN C 1 59 ? -26.281 14.086 -2.894 1.00 93.26 59 GLN C N 1
ATOM 2287 C CA . GLN C 1 59 ? -24.858 14.324 -2.683 1.00 92.56 59 GLN C CA 1
ATOM 2288 C C . GLN C 1 59 ? -24.317 13.753 -1.368 1.00 96.28 59 GLN C C 1
ATOM 2289 O O . GLN C 1 59 ? -23.124 13.400 -1.339 1.00 93.09 59 GLN C O 1
ATOM 2295 N N . PRO C 1 60 ? -25.087 13.648 -0.275 1.00 94.01 60 PRO C N 1
ATOM 2296 C CA . PRO C 1 60 ? -24.524 13.010 0.929 1.00 95.51 60 PRO C CA 1
ATOM 2297 C C . PRO C 1 60 ? -24.219 11.532 0.764 1.00 95.00 60 PRO C C 1
ATOM 2298 O O . PRO C 1 60 ? -23.263 11.038 1.376 1.00 93.82 60 PRO C O 1
ATOM 2302 N N . CYS C 1 61 ? -25.010 10.800 -0.026 1.00 98.80 61 CYS C N 1
ATOM 2303 C CA . CYS C 1 61 ? -24.793 9.360 -0.135 1.00 96.34 61 CYS C CA 1
ATOM 2304 C C . CYS C 1 61 ? -23.541 9.048 -0.947 1.00 92.11 61 CYS C C 1
ATOM 2305 O O . CYS C 1 61 ? -22.836 8.071 -0.662 1.00 90.68 61 CYS C O 1
ATOM 2308 N N . LEU C 1 62 ? -23.251 9.861 -1.965 1.00 96.17 62 LEU C N 1
ATOM 2309 C CA . LEU C 1 62 ? -22.017 9.685 -2.719 1.00 89.02 62 LEU C CA 1
ATOM 2310 C C . LEU C 1 62 ? -20.801 9.748 -1.801 1.00 91.23 62 LEU C C 1
ATOM 2311 O O . LEU C 1 62 ? -19.817 9.033 -2.010 1.00 88.97 62 LEU C O 1
ATOM 2316 N N . ASN C 1 63 ? -20.858 10.586 -0.766 1.00 89.59 63 ASN C N 1
ATOM 2317 C CA . ASN C 1 63 ? -19.735 10.734 0.152 1.00 90.92 63 ASN C CA 1
ATOM 2318 C C . ASN C 1 63 ? -19.613 9.567 1.120 1.00 92.26 63 ASN C C 1
ATOM 2319 O O . ASN C 1 63 ? -18.565 9.419 1.757 1.00 91.47 63 ASN C O 1
ATOM 2324 N N . LYS C 1 64 ? -20.658 8.749 1.262 1.00 91.21 64 LYS C N 1
ATOM 2325 C CA . LYS C 1 64 ? -20.516 7.491 1.980 1.00 90.27 64 LYS C CA 1
ATOM 2326 C C . LYS C 1 64 ? -19.933 6.398 1.095 1.00 86.21 64 LYS C C 1
ATOM 2327 O O . LYS C 1 64 ? -19.375 5.424 1.612 1.00 84.79 64 LYS C O 1
ATOM 2329 N N . MET C 1 65 ? -20.036 6.549 -0.227 1.00 91.37 65 MET C N 1
ATOM 2330 C CA . MET C 1 65 ? -19.501 5.551 -1.144 1.00 85.43 65 MET C CA 1
ATOM 2331 C C . MET C 1 65 ? -17.991 5.694 -1.287 1.00 82.66 65 MET C C 1
ATOM 2332 O O . MET C 1 65 ? -17.252 4.728 -1.078 1.00 81.27 65 MET C O 1
ATOM 2337 N N . ILE C 1 66 ? -17.523 6.901 -1.627 1.00 86.02 66 ILE C N 1
ATOM 2338 C CA . ILE C 1 66 ? -16.099 7.127 -1.882 1.00 83.63 66 ILE C CA 1
ATOM 2339 C C . ILE C 1 66 ? -15.265 6.677 -0.688 1.00 86.01 66 ILE C C 1
ATOM 2340 O O . ILE C 1 66 ? -14.249 5.987 -0.837 1.00 83.45 66 ILE C O 1
ATOM 2345 N N . ASP C 1 67 ? -15.694 7.051 0.521 1.00 85.73 67 ASP C N 1
ATOM 2346 C CA . ASP C 1 67 ? -14.963 6.652 1.720 1.00 86.38 67 ASP C CA 1
ATOM 2347 C C . ASP C 1 67 ? -15.020 5.141 1.931 1.00 84.44 67 ASP C C 1
ATOM 2348 O O . ASP C 1 67 ? -14.009 4.523 2.281 1.00 84.05 67 ASP C O 1
ATOM 2353 N N . GLU C 1 68 ? -16.189 4.527 1.712 1.00 85.96 68 GLU C N 1
ATOM 2354 C CA . GLU C 1 68 ? -16.303 3.076 1.856 1.00 84.96 68 GLU C CA 1
ATOM 2355 C C . GLU C 1 68 ? -15.491 2.350 0.787 1.00 80.15 68 GLU C C 1
ATOM 2356 O O . GLU C 1 68 ? -14.946 1.270 1.043 1.00 78.98 68 GLU C O 1
ATOM 2358 N N . VAL C 1 69 ? -15.405 2.926 -0.416 1.00 85.13 69 VAL C N 1
ATOM 2359 C CA . VAL C 1 69 ? -14.565 2.354 -1.465 1.00 78.21 69 VAL C CA 1
ATOM 2360 C C . VAL C 1 69 ? -13.099 2.430 -1.063 1.00 79.48 69 VAL C C 1
ATOM 2361 O O . VAL C 1 69 ? -12.337 1.471 -1.238 1.00 76.61 69 VAL C O 1
ATOM 2365 N N . ASN C 1 70 ? -12.680 3.570 -0.506 1.00 80.43 70 ASN C N 1
ATOM 2366 C CA . ASN C 1 70 ? -11.311 3.671 -0.013 1.00 80.92 70 ASN C CA 1
ATOM 2367 C C . ASN C 1 70 ? -11.027 2.634 1.073 1.00 81.58 70 ASN C C 1
ATOM 2368 O O . ASN C 1 70 ? -9.906 2.117 1.156 1.00 79.64 70 ASN C O 1
ATOM 2373 N N . ASP C 1 71 ? -12.026 2.302 1.897 1.00 77.59 71 ASP C N 1
ATOM 2374 C CA . ASP C 1 71 ? -11.826 1.310 2.952 1.00 80.02 71 ASP C CA 1
ATOM 2375 C C . ASP C 1 71 ? -11.581 -0.077 2.366 1.00 77.40 71 ASP C C 1
ATOM 2376 O O . ASP C 1 71 ? -10.584 -0.735 2.694 1.00 75.81 71 ASP C O 1
ATOM 2381 N N . LEU C 1 72 ? -12.484 -0.532 1.490 1.00 79.57 72 LEU C N 1
ATOM 2382 C CA . LEU C 1 72 ? -12.401 -1.882 0.939 1.00 75.49 72 LEU C CA 1
ATOM 2383 C C . LEU C 1 72 ? -11.111 -2.081 0.153 1.00 70.93 72 LEU C C 1
ATOM 2384 O O . LEU C 1 72 ? -10.429 -3.100 0.306 1.00 70.30 72 LEU C O 1
ATOM 2389 N N . GLU C 1 73 ? -10.762 -1.111 -0.698 1.00 74.02 73 GLU C N 1
ATOM 2390 C CA . GLU C 1 73 ? -9.576 -1.243 -1.538 1.00 69.33 73 GLU C CA 1
ATOM 2391 C C . GLU C 1 73 ? -8.320 -1.405 -0.696 1.00 71.50 73 GLU C C 1
ATOM 2392 O O . GLU C 1 73 ? -7.459 -2.235 -1.009 1.00 70.43 73 GLU C O 1
ATOM 2398 N N . SER C 1 74 ? -8.186 -0.612 0.368 1.00 70.65 74 SER C N 1
ATOM 2399 C CA . SER C 1 74 ? -7.072 -0.809 1.289 1.00 72.32 74 SER C CA 1
ATOM 2400 C C . SER C 1 74 ? -7.109 -2.205 1.888 1.00 73.32 74 SER C C 1
ATOM 2401 O O . SER C 1 74 ? -6.077 -2.881 1.973 1.00 73.25 74 SER C O 1
ATOM 2404 N N . THR C 1 75 ? -8.295 -2.655 2.301 1.00 71.52 75 THR C N 1
ATOM 2405 C CA . THR C 1 75 ? -8.443 -4.014 2.811 1.00 74.14 75 THR C CA 1
ATOM 2406 C C . THR C 1 75 ? -8.034 -5.042 1.760 1.00 71.49 75 THR C C 1
ATOM 2407 O O . THR C 1 75 ? -7.413 -6.062 2.084 1.00 73.50 75 THR C O 1
ATOM 2411 N N . PHE C 1 76 ? -8.360 -4.782 0.493 1.00 73.83 76 PHE C N 1
ATOM 2412 C CA . PHE C 1 76 ? -7.948 -5.671 -0.587 1.00 70.54 76 PHE C CA 1
ATOM 2413 C C . PHE C 1 76 ? -6.425 -5.729 -0.698 1.00 71.17 76 PHE C C 1
ATOM 2414 O O . PHE C 1 76 ? -5.825 -6.809 -0.660 1.00 72.29 76 PHE C O 1
ATOM 2422 N N . TYR C 1 77 ? -5.781 -4.565 -0.835 1.00 71.33 77 TYR C N 1
ATOM 2423 C CA . TYR C 1 77 ? -4.331 -4.531 -0.991 1.00 69.95 77 TYR C CA 1
ATOM 2424 C C . TYR C 1 77 ? -3.607 -5.056 0.237 1.00 74.89 77 TYR C C 1
ATOM 2425 O O . TYR C 1 77 ? -2.465 -5.511 0.121 1.00 75.07 77 TYR C O 1
ATOM 2434 N N . ALA C 1 78 ? -4.239 -4.998 1.408 1.00 71.25 78 ALA C N 1
ATOM 2435 C CA . ALA C 1 78 ? -3.632 -5.573 2.602 1.00 77.17 78 ALA C CA 1
ATOM 2436 C C . ALA C 1 78 ? -3.442 -7.072 2.434 1.00 79.48 78 ALA C C 1
ATOM 2437 O O . ALA C 1 78 ? -2.318 -7.581 2.502 1.00 81.62 78 ALA C O 1
ATOM 2439 N N . GLY C 1 79 ? -4.536 -7.794 2.187 1.00 78.08 79 GLY C N 1
ATOM 2440 C CA . GLY C 1 79 ? -4.453 -9.225 1.960 1.00 80.51 79 GLY C CA 1
ATOM 2441 C C . GLY C 1 79 ? -3.668 -9.597 0.723 1.00 76.79 79 GLY C C 1
ATOM 2442 O O . GLY C 1 79 ? -3.230 -10.745 0.595 1.00 79.34 79 GLY C O 1
ATOM 2443 N N . PHE C 1 80 ? -3.488 -8.652 -0.196 1.00 78.62 80 PHE C N 1
ATOM 2444 C CA . PHE C 1 80 ? -2.615 -8.883 -1.335 1.00 75.39 80 PHE C CA 1
ATOM 2445 C C . PHE C 1 80 ? -1.155 -8.676 -0.975 1.00 77.21 80 PHE C C 1
ATOM 2446 O O . PHE C 1 80 ? -0.278 -9.331 -1.547 1.00 77.60 80 PHE C O 1
ATOM 2454 N N . SER C 1 81 ? -0.874 -7.776 -0.039 1.00 75.68 81 SER C N 1
ATOM 2455 C CA . SER C 1 81 ? 0.501 -7.541 0.380 1.00 78.48 81 SER C CA 1
ATOM 2456 C C . SER C 1 81 ? 0.761 -8.153 1.754 1.00 84.98 81 SER C C 1
ATOM 2457 O O . SER C 1 81 ? 0.858 -9.379 1.879 1.00 88.05 81 SER C O 1
ATOM 2460 N N . PHE C 1 82 ? 0.843 -7.316 2.794 1.00 79.05 82 PHE C N 1
ATOM 2461 C CA . PHE C 1 82 ? 1.421 -7.771 4.056 1.00 84.82 82 PHE C CA 1
ATOM 2462 C C . PHE C 1 82 ? 0.503 -8.719 4.827 1.00 90.70 82 PHE C C 1
ATOM 2463 O O . PHE C 1 82 ? 0.998 -9.612 5.525 1.00 96.58 82 PHE C O 1
ATOM 2471 N N . ASN C 1 83 ? -0.819 -8.573 4.718 1.00 84.78 83 ASN C N 1
ATOM 2472 C CA . ASN C 1 83 ? -1.697 -9.432 5.512 1.00 90.09 83 ASN C CA 1
ATOM 2473 C C . ASN C 1 83 ? -1.922 -10.801 4.874 1.00 90.68 83 ASN C C 1
ATOM 2474 O O . ASN C 1 83 ? -2.909 -11.478 5.182 1.00 92.86 83 ASN C O 1
ATOM 2479 N N . CYS C 1 84 ? -1.001 -11.226 4.007 1.00 91.44 84 CYS C N 1
ATOM 2480 C CA . CYS C 1 84 ? -1.072 -12.533 3.352 1.00 93.52 84 CYS C CA 1
ATOM 2481 C C . CYS C 1 84 ? -0.348 -13.542 4.239 1.00 99.02 84 CYS C C 1
ATOM 2482 O O . CYS C 1 84 ? 0.856 -13.776 4.106 1.00 98.74 84 CYS C O 1
ATOM 2485 N N . HIS C 1 85 ? -1.110 -14.158 5.149 1.00 94.61 85 HIS C N 1
ATOM 2486 C CA . HIS C 1 85 ? -0.519 -14.929 6.237 1.00 97.77 85 HIS C CA 1
ATOM 2487 C C . HIS C 1 85 ? 0.341 -16.069 5.715 1.00 98.39 85 HIS C C 1
ATOM 2488 O O . HIS C 1 85 ? 1.472 -16.269 6.174 1.00 99.29 85 HIS C O 1
ATOM 2490 N N . ASP C 1 86 ? -0.170 -16.823 4.747 1.00 96.66 86 ASP C N 1
ATOM 2491 C CA . ASP C 1 86 ? 0.449 -18.099 4.411 1.00 97.05 86 ASP C CA 1
ATOM 2492 C C . ASP C 1 86 ? 1.457 -17.993 3.263 1.00 93.53 86 ASP C C 1
ATOM 2493 O O . ASP C 1 86 ? 2.606 -18.430 3.400 1.00 92.98 86 ASP C O 1
ATOM 2498 N N . HIS C 1 87 ? 1.049 -17.411 2.135 1.00 98.00 87 HIS C N 1
ATOM 2499 C CA . HIS C 1 87 ? 1.874 -17.353 0.935 1.00 93.42 87 HIS C CA 1
ATOM 2500 C C . HIS C 1 87 ? 2.686 -16.066 0.895 1.00 91.23 87 HIS C C 1
ATOM 2501 O O . HIS C 1 87 ? 2.369 -15.082 1.568 1.00 91.95 87 HIS C O 1
ATOM 2508 N N . ASP C 1 88 ? 3.741 -16.084 0.083 1.00 94.78 88 ASP C N 1
ATOM 2509 C CA . ASP C 1 88 ? 4.561 -14.896 -0.090 1.00 91.98 88 ASP C CA 1
ATOM 2510 C C . ASP C 1 88 ? 3.792 -13.833 -0.867 1.00 84.36 88 ASP C C 1
ATOM 2511 O O . ASP C 1 88 ? 2.880 -14.131 -1.643 1.00 81.49 88 ASP C O 1
ATOM 2516 N N . GLN C 1 89 ? 4.175 -12.579 -0.644 1.00 87.02 89 GLN C N 1
ATOM 2517 C CA . GLN C 1 89 ? 3.325 -11.451 -0.983 1.00 81.25 89 GLN C CA 1
ATOM 2518 C C . GLN C 1 89 ? 3.222 -11.259 -2.490 1.00 73.26 89 GLN C C 1
ATOM 2519 O O . GLN C 1 89 ? 3.979 -11.830 -3.280 1.00 72.32 89 GLN C O 1
ATOM 2525 N N . TYR C 1 90 ? 2.241 -10.443 -2.878 1.00 75.31 90 TYR C N 1
ATOM 2526 C CA . TYR C 1 90 ? 2.024 -10.034 -4.261 1.00 69.66 90 TYR C CA 1
ATOM 2527 C C . TYR C 1 90 ? 1.813 -11.224 -5.177 1.00 68.52 90 TYR C C 1
ATOM 2528 O O . TYR C 1 90 ? 1.931 -11.097 -6.397 1.00 63.30 90 TYR C O 1
ATOM 2537 N N . SER C 1 91 ? 1.511 -12.383 -4.599 1.00 71.11 91 SER C N 1
ATOM 2538 C CA . SER C 1 91 ? 1.316 -13.614 -5.345 1.00 72.73 91 SER C CA 1
ATOM 2539 C C . SER C 1 91 ? -0.146 -13.783 -5.745 1.00 72.51 91 SER C C 1
ATOM 2540 O O . SER C 1 91 ? -1.061 -13.201 -5.152 1.00 71.84 91 SER C O 1
ATOM 2543 N N . MET C 1 92 ? -0.353 -14.608 -6.769 1.00 74.65 92 MET C N 1
ATOM 2544 C CA . MET C 1 92 ? -1.694 -14.860 -7.273 1.00 75.31 92 MET C CA 1
ATOM 2545 C C . MET C 1 92 ? -2.592 -15.516 -6.234 1.00 81.47 92 MET C C 1
ATOM 2546 O O . MET C 1 92 ? -3.820 -15.406 -6.332 1.00 80.86 92 MET C O 1
ATOM 2551 N N . ASP C 1 93 ? -2.008 -16.188 -5.242 1.00 77.78 93 ASP C N 1
ATOM 2552 C CA . ASP C 1 93 ? -2.790 -16.770 -4.160 1.00 80.31 93 ASP C CA 1
ATOM 2553 C C . ASP C 1 93 ? -3.291 -15.709 -3.185 1.00 78.76 93 ASP C C 1
ATOM 2554 O O . ASP C 1 93 ? -4.401 -15.839 -2.654 1.00 80.19 93 ASP C O 1
ATOM 2559 N N . CYS C 1 94 ? -2.498 -14.659 -2.939 1.00 79.71 94 CYS C N 1
ATOM 2560 C CA . CYS C 1 94 ? -2.961 -13.574 -2.082 1.00 78.55 94 CYS C CA 1
ATOM 2561 C C . CYS C 1 94 ? -4.141 -12.835 -2.703 1.00 75.50 94 CYS C C 1
ATOM 2562 O O . CYS C 1 94 ? -4.962 -12.267 -1.976 1.00 75.55 94 CYS C O 1
ATOM 2565 N N . LEU C 1 95 ? -4.249 -12.832 -4.033 1.00 77.73 95 LEU C N 1
ATOM 2566 C CA . LEU C 1 95 ? -5.427 -12.256 -4.673 1.00 73.85 95 LEU C CA 1
ATOM 2567 C C . LEU C 1 95 ? -6.655 -13.121 -4.440 1.00 76.05 95 LEU C C 1
ATOM 2568 O O . LEU C 1 95 ? -7.720 -12.613 -4.070 1.00 75.72 95 LEU C O 1
ATOM 2573 N N . GLU C 1 96 ? -6.531 -14.433 -4.673 1.00 69.48 96 GLU C N 1
ATOM 2574 C CA . GLU C 1 96 ? -7.680 -15.327 -4.533 1.00 72.23 96 GLU C CA 1
ATOM 2575 C C . GLU C 1 96 ? -8.213 -15.343 -3.107 1.00 74.83 96 GLU C C 1
ATOM 2576 O O . GLU C 1 96 ? -9.407 -15.575 -2.891 1.00 75.90 96 GLU C O 1
ATOM 2582 N N . ALA C 1 97 ? -7.354 -15.085 -2.123 1.00 73.33 97 ALA C N 1
ATOM 2583 C CA . ALA C 1 97 ? -7.825 -14.998 -0.746 1.00 75.05 97 ALA C CA 1
ATOM 2584 C C . ALA C 1 97 ? -8.632 -13.725 -0.514 1.00 73.34 97 ALA C C 1
ATOM 2585 O O . ALA C 1 97 ? -9.629 -13.739 0.210 1.00 76.16 97 ALA C O 1
ATOM 2587 N N . ALA C 1 98 ? -8.228 -12.618 -1.129 1.00 75.87 98 ALA C N 1
ATOM 2588 C CA . ALA C 1 98 ? -8.814 -11.320 -0.830 1.00 73.95 98 ALA C CA 1
ATOM 2589 C C . ALA C 1 98 ? -9.823 -10.845 -1.859 1.00 71.25 98 ALA C C 1
ATOM 2590 O O . ALA C 1 98 ? -10.748 -10.115 -1.496 1.00 72.09 98 ALA C O 1
ATOM 2592 N N . GLU C 1 99 ? -9.668 -11.207 -3.130 1.00 73.46 99 GLU C N 1
ATOM 2593 C CA . GLU C 1 99 ? -10.541 -10.631 -4.148 1.00 70.31 99 GLU C CA 1
ATOM 2594 C C . GLU C 1 99 ? -12.009 -10.988 -3.958 1.00 73.45 99 GLU C C 1
ATOM 2595 O O . GLU C 1 99 ? -12.854 -10.098 -4.168 1.00 72.06 99 GLU C O 1
ATOM 2601 N N . PRO C 1 100 ? -12.392 -12.219 -3.576 1.00 70.58 100 PRO C N 1
ATOM 2602 C CA . PRO C 1 100 ? -13.816 -12.462 -3.283 1.00 72.49 100 PRO C CA 1
ATOM 2603 C C . PRO C 1 100 ? -14.365 -11.549 -2.202 1.00 74.93 100 PRO C C 1
ATOM 2604 O O . PRO C 1 100 ? -15.421 -10.930 -2.393 1.00 74.60 100 PRO C O 1
ATOM 2608 N N . THR C 1 101 ? -13.676 -11.465 -1.060 1.00 74.64 101 THR C N 1
ATOM 2609 C CA . THR C 1 101 ? -14.027 -10.516 -0.009 1.00 75.51 101 THR C CA 1
ATOM 2610 C C . THR C 1 101 ? -14.310 -9.135 -0.584 1.00 72.63 101 THR C C 1
ATOM 2611 O O . THR C 1 101 ? -15.393 -8.569 -0.397 1.00 74.55 101 THR C O 1
ATOM 2615 N N . TYR C 1 102 ? -13.332 -8.592 -1.305 1.00 77.17 102 TYR C N 1
ATOM 2616 C CA . TYR C 1 102 ? -13.458 -7.250 -1.857 1.00 73.39 102 TYR C CA 1
ATOM 2617 C C . TYR C 1 102 ? -14.625 -7.154 -2.833 1.00 73.83 102 TYR C C 1
ATOM 2618 O O . TYR C 1 102 ? -15.400 -6.191 -2.787 1.00 73.93 102 TYR C O 1
ATOM 2627 N N . LEU C 1 103 ? -14.786 -8.149 -3.710 1.00 71.91 103 LEU C N 1
ATOM 2628 C CA . LEU C 1 103 ? -15.846 -8.071 -4.713 1.00 70.45 103 LEU C CA 1
ATOM 2629 C C . LEU C 1 103 ? -17.230 -8.193 -4.087 1.00 76.58 103 LEU C C 1
ATOM 2630 O O . LEU C 1 103 ? -18.209 -7.685 -4.648 1.00 75.79 103 LEU C O 1
ATOM 2635 N N . ASP C 1 104 ? -17.337 -8.849 -2.929 1.00 72.42 104 ASP C N 1
ATOM 2636 C CA . ASP C 1 104 ? -18.623 -8.906 -2.241 1.00 76.34 104 ASP C CA 1
ATOM 2637 C C . ASP C 1 104 ? -18.872 -7.642 -1.438 1.00 76.89 104 ASP C C 1
ATOM 2638 O O . ASP C 1 104 ? -20.022 -7.206 -1.303 1.00 78.81 104 ASP C O 1
ATOM 2643 N N . GLY C 1 105 ? -17.807 -7.051 -0.892 1.00 76.82 105 GLY C N 1
ATOM 2644 C CA . GLY C 1 105 ? -17.935 -5.749 -0.268 1.00 77.01 105 GLY C CA 1
ATOM 2645 C C . GLY C 1 105 ? -18.432 -4.687 -1.229 1.00 77.13 105 GLY C C 1
ATOM 2646 O O . GLY C 1 105 ? -19.091 -3.726 -0.814 1.00 79.05 105 GLY C O 1
ATOM 2647 N N . LEU C 1 106 ? -18.131 -4.842 -2.523 1.00 78.02 106 LEU C N 1
ATOM 2648 C CA . LEU C 1 106 ? -18.668 -3.922 -3.517 1.00 74.00 106 LEU C CA 1
ATOM 2649 C C . LEU C 1 106 ? -20.100 -4.272 -3.907 1.00 76.02 106 LEU C C 1
ATOM 2650 O O . LEU C 1 106 ? -20.877 -3.369 -4.238 1.00 75.18 106 LEU C O 1
ATOM 2655 N N . LYS C 1 107 ? -20.468 -5.560 -3.888 1.00 72.90 107 LYS C N 1
ATOM 2656 C CA . LYS C 1 107 ? -21.880 -5.916 -4.020 1.00 74.14 107 LYS C CA 1
ATOM 2657 C C . LYS C 1 107 ? -22.690 -5.323 -2.873 1.00 78.05 107 LYS C C 1
ATOM 2658 O O . LYS C 1 107 ? -23.706 -4.657 -3.094 1.00 78.22 107 LYS C O 1
ATOM 2660 N N . LYS C 1 108 ? -22.219 -5.518 -1.637 1.00 74.94 108 LYS C N 1
ATOM 2661 C CA . LYS C 1 108 ? -22.906 -4.985 -0.463 1.00 79.39 108 LYS C CA 1
ATOM 2662 C C . LYS C 1 108 ? -23.047 -3.462 -0.523 1.00 80.78 108 LYS C C 1
ATOM 2663 O O . LYS C 1 108 ? -24.114 -2.915 -0.218 1.00 84.06 108 LYS C O 1
ATOM 2665 N N . LEU C 1 109 ? -21.975 -2.755 -0.899 1.00 81.82 109 LEU C N 1
ATOM 2666 C CA . LEU C 1 109 ? -22.035 -1.295 -0.905 1.00 81.55 109 LEU C CA 1
ATOM 2667 C C . LEU C 1 109 ? -22.864 -0.762 -2.064 1.00 80.38 109 LEU C C 1
ATOM 2668 O O . LEU C 1 109 ? -23.448 0.326 -1.955 1.00 83.65 109 LEU C O 1
ATOM 2673 N N . ALA C 1 110 ? -22.958 -1.519 -3.160 1.00 79.37 110 ALA C N 1
ATOM 2674 C CA . ALA C 1 110 ? -23.641 -1.013 -4.348 1.00 77.83 110 ALA C CA 1
ATOM 2675 C C . ALA C 1 110 ? -25.125 -0.783 -4.089 1.00 83.45 110 ALA C C 1
ATOM 2676 O O . ALA C 1 110 ? -25.707 0.181 -4.602 1.00 83.49 110 ALA C O 1
ATOM 2678 N N . ALA C 1 111 ? -25.753 -1.658 -3.300 1.00 80.49 111 ALA C N 1
ATOM 2679 C CA . ALA C 1 111 ? -27.144 -1.469 -2.921 1.00 84.11 111 ALA C CA 1
ATOM 2680 C C . ALA C 1 111 ? -27.307 -0.638 -1.655 1.00 89.19 111 ALA C C 1
ATOM 2681 O O . ALA C 1 111 ? -28.361 -0.020 -1.470 1.00 89.32 111 ALA C O 1
ATOM 2683 N N . SER C 1 112 ? -26.294 -0.600 -0.782 1.00 84.78 112 SER C N 1
ATOM 2684 C CA . SER C 1 112 ? -26.357 0.298 0.365 1.00 87.75 112 SER C CA 1
ATOM 2685 C C . SER C 1 112 ? -26.352 1.756 -0.058 1.00 88.80 112 SER C C 1
ATOM 2686 O O . SER C 1 112 ? -26.711 2.626 0.740 1.00 94.09 112 SER C O 1
ATOM 2689 N N . THR C 1 113 ? -25.955 2.044 -1.292 1.00 89.77 113 THR C N 1
ATOM 2690 C CA . THR C 1 113 ? -26.029 3.392 -1.832 1.00 90.18 113 THR C CA 1
ATOM 2691 C C . THR C 1 113 ? -27.150 3.569 -2.848 1.00 88.58 113 THR C C 1
ATOM 2692 O O . THR C 1 113 ? -27.645 4.687 -3.015 1.00 90.46 113 THR C O 1
ATOM 2696 N N . GLU C 1 114 ? -27.580 2.491 -3.508 1.00 87.08 114 GLU C N 1
ATOM 2697 C CA . GLU C 1 114 ? -28.709 2.591 -4.428 1.00 87.45 114 GLU C CA 1
ATOM 2698 C C . GLU C 1 114 ? -30.007 2.904 -3.692 1.00 93.79 114 GLU C C 1
ATOM 2699 O O . GLU C 1 114 ? -30.898 3.550 -4.257 1.00 92.98 114 GLU C O 1
ATOM 2705 N N . GLN C 1 115 ? -30.133 2.454 -2.441 1.00 87.25 115 GLN C N 1
ATOM 2706 C CA . GLN C 1 115 ? -31.296 2.724 -1.604 1.00 91.66 115 GLN C CA 1
ATOM 2707 C C . GLN C 1 115 ? -31.199 4.060 -0.889 1.00 96.57 115 GLN C C 1
ATOM 2708 O O . GLN C 1 115 ? -31.838 4.249 0.150 1.00 103.68 115 GLN C O 1
ATOM 2710 N N . CYS C 1 116 ? -30.425 4.995 -1.442 1.00 95.70 116 CYS C N 1
ATOM 2711 C CA . CYS C 1 116 ? -30.056 6.194 -0.700 1.00 99.31 116 CYS C CA 1
ATOM 2712 C C . CYS C 1 116 ? -29.651 7.332 -1.641 1.00 98.89 116 CYS C C 1
ATOM 2713 O O . CYS C 1 116 ? -29.036 8.307 -1.193 1.00 100.60 116 CYS C O 1
ATOM 2716 N N . LEU C 1 117 ? -30.010 7.257 -2.923 1.00 100.34 117 LEU C N 1
ATOM 2717 C CA . LEU C 1 117 ? -29.869 8.386 -3.843 1.00 96.81 117 LEU C CA 1
ATOM 2718 C C . LEU C 1 117 ? -31.233 9.075 -3.962 1.00 100.17 117 LEU C C 1
ATOM 2719 O O . LEU C 1 117 ? -32.042 8.757 -4.836 1.00 98.61 117 LEU C O 1
ATOM 2721 N N . VAL C 1 118 ? -31.498 10.010 -3.045 1.00 97.02 118 VAL C N 1
ATOM 2722 C CA . VAL C 1 118 ? -32.678 10.869 -3.079 1.00 95.44 118 VAL C CA 1
ATOM 2723 C C . VAL C 1 118 ? -32.251 12.292 -2.711 1.00 96.20 118 VAL C C 1
ATOM 2724 O O . VAL C 1 118 ? -32.887 13.279 -3.090 1.00 96.18 118 VAL C O 1
#

Radius of gyration: 24.96 Å; Cα contacts (8 Å, |Δi|>4): 291; chains: 3; bounding box: 67×54×54 Å

Nearest PDB structures (foldseek):
  6xmb-assembly1_B  TM=9.810E-01  e=4.223E-19  Anopheles stephensi
  6xmb-assembly2_C-2  TM=9.903E-01  e=3.506E-17  Anopheles stephensi
  6xl7-assembly1_A  TM=7.951E-01  e=4.671E-11  Anopheles freeborni
  6xke-assembly1_A  TM=7.918E-01  e=8.458E-09  Anopheles albimanus
  8uh2-assembly1_C  TM=7.793E-01  e=3.771E-08  Anopheles albimanus

B-factor: mean 61.89, std 16.59, range [30.29, 110.59]

Organism: Anopheles stephensi (NCBI:txid30069)

=== Feature glossary ===
Annotated list of the representations used here:

Nearest PDB structures. The Foldseek neighbor list gives the closest experimentally determined structures in the PDB, ranked by structural alignment. TM-score near 1 means near-identical fold; near 0.3 means only rough topology match. This is how one finds what a novel AlphaFold prediction most resembles in the solved-structure universe.

Foldseek 3Di. Foldseek's 3Di representation compresses backbo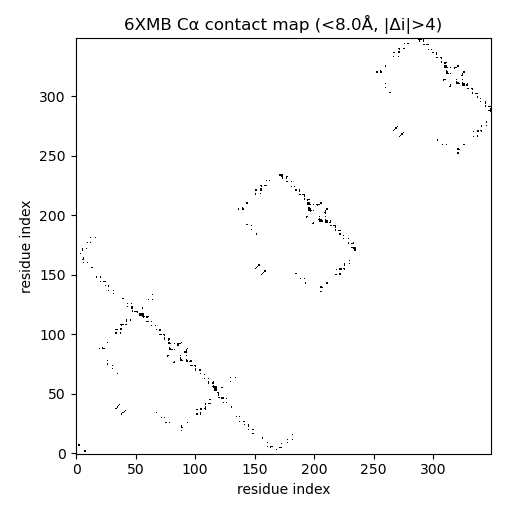ne geometry into a per-residue letter drawn from a learned twenty-state alphabet. It captures the tertiary interaction pattern around each residue — which residues are packed against it in space, regardless of where they are in sequence.

Radius of gyration, Cα contacts, bounding box. Radius of gyration (Rg) is the root-mean-square distance of Cα atoms from their centroid — a single number for overall size and compactness. A globular domain of N residues has Rg ≈ 2.2·N^0.38 Å; an extended or disordered chain has a much larger Rg. The Cα contact count is the number of residue pairs whose Cα atoms are within 8 Å and are more than four positions apart in sequence — a standard proxy for tertiary packing density. The bounding box is the smallest axis-aligned box enclosing all Cα atoms.

InterPro / GO / CATH / organism. The annotation block draws on four external resources. InterPro: which protein families and domains the sequence belongs to. GO: standardized terms for what the protein does, what process it participates in, and where in the cell it acts. CATH: which structural fold it has in the CATH hierarchy. Organism: the species of origin.

mmCIF coordinates. The mmCIF block holds the 3D Cartesian coordinates of each backbone atom (N, Cα, C, O) in ångströms. mmCIF is the PDB's canonical archive format — a tagged-loop text representation of the atomic model.

pLDDT. pLDDT is the predicted lDDT-Cα score: AlphaFold's confidence that the local environment of each residue (all inter-atomic distances within 15 Å) is correctly placed. It is a per-residue number between 0 and 100, with higher meaning more reliable.

Backbone torsions (φ/ψ). φ (phi) and ψ (psi) are the two rotatable backbone dihedrals per residue: φ is the C(i-1)–N–Cα–C torsion, ψ is the N–Cα–C–N(i+1) torsion, both in degrees on (−180°, 180°]. α-helical residues cluster near (−60°, −45°); β-strand residues near (−120°, +130°). A Ramachandran plot is simply a scatter of (φ, ψ) for every residue.

B-factor. For experimental (PDB) structures, the B-factor (temperature factor) quantifies the positional spread of each atom in the crystal — a combination of thermal vibration and static disorder — in units of Å². High B-factors mark flexible loops or poorly resolved regions; low B-factors mark the rigid, well-ordered core.

Secondary structure (3-state, P-SEA). SS3 is a coarse helix/strand/coil call (letters a/b/c) made by the P-SEA algorithm from inter-Cα distances and dihedrals. It is less detailed than DSSP but needs only Cα positions.

Predicted aligned error. Predicted aligned error is AlphaFold's pairwise confidence. Unlike pLDDT (per-residue), PAE is per-residue-pair and captures whether two parts of the structure are correctly placed relative to each other. Units are ångströms of expected positional error.

Solvent-accessible surface area. Solvent-accessible surface area (SASA) is the area in Å² traced out by the centre of a 1.4 Å probe sphere (a water molecule) rolled over the protein's van der Waals surface (Shrake–Rupley / Lee–Richards construction). Buried residues have near-zero SASA; fully exposed residues can exceed 200 Å². The total SASA scales roughly with the number of surface residues.

Secondary structure (8-state, DSSP). The SS8 string is DSSP's per-residue secondary-structure call. α-helix (H) means an i→i+4 H-bond ladder; β-strand (E) means the residue participates in a β-sheet; 3₁₀ (G) and π (I) are tighter and wider helices; T/S are turns/bends; '-' is loop.

Rendered structure images. Structure images are PyMOL renders from six orthogonal camera directions. Cartoon representation draws helices as coils and strands as arrows; sticks shows the backbone as bonds; surface shows the solvent-excluded envelope. Rainbow coloring maps sequence position to hue (blue→red, N→C); chain coloring assigns a distinct color per polypeptide.

Sequence. The amino-acid sequence is the protein's primary structure: the linear order of residues from the N-terminus to the C-terminus, written in one-letter code. Everything else here — the 3D coordinates, the secondary structure, the domain annotations — is ultimately a consequence of this string.

Contact-map, Ramachandran, and PAE plots. Three diagnostic plots accompany the record. The Cα contact map visualizes the tertiary structure as a 2D adjacency matrix (8 Å cutoff, sequence-local contacts suppressed). The Ramachandran plot shows the distribution of backbone (φ, ψ) torsions, with points in the α and β basins reflecting secondary structure content. The PAE plot shows AlphaFold's inter-residue confidence as a color matrix.